Protein AF-0000000084537772 (afdb_homodimer)

Organism: NCBI:txid1434108

Structure (mmCIF, N/CA/C/O backbone):
data_AF-0000000084537772-model_v1
#
loop_
_entity.id
_entity.type
_entity.pdbx_description
1 polymer 'Transcriptional regulator, MarR family'
#
loop_
_atom_site.group_PDB
_atom_site.id
_atom_site.type_symbol
_atom_site.label_atom_id
_atom_site.label_alt_id
_atom_site.label_comp_id
_atom_site.label_asym_id
_atom_site.label_entity_id
_atom_site.label_seq_id
_atom_site.pdbx_PDB_ins_code
_atom_site.Cartn_x
_atom_site.Cartn_y
_atom_site.Cartn_z
_atom_site.occupancy
_atom_site.B_iso_or_equiv
_atom_site.auth_seq_id
_atom_site.auth_comp_id
_atom_site.auth_asym_id
_atom_site.auth_atom_id
_atom_site.pdbx_PDB_model_num
ATOM 1 N N . MET A 1 1 ? -15.141 -20.719 -14.344 1 66.44 1 MET A N 1
ATOM 2 C CA . MET A 1 1 ? -14.258 -19.562 -14.477 1 66.44 1 MET A CA 1
ATOM 3 C C . MET A 1 1 ? -14.469 -18.594 -13.328 1 66.44 1 MET A C 1
ATOM 5 O O . MET A 1 1 ? -13.5 -18.125 -12.719 1 66.44 1 MET A O 1
ATOM 9 N N . THR A 1 2 ? -15.719 -18.438 -12.938 1 74.75 2 THR A N 1
ATOM 10 C CA . THR A 1 2 ? -16.031 -17.516 -11.852 1 74.75 2 THR A CA 1
ATOM 11 C C . THR A 1 2 ? -15.531 -18.047 -10.516 1 74.75 2 THR A C 1
ATOM 13 O O . THR A 1 2 ? -14.891 -17.328 -9.75 1 74.75 2 THR A O 1
ATOM 16 N N . GLU A 1 3 ? -15.664 -19.312 -10.359 1 84.56 3 GLU A N 1
ATOM 17 C CA . GLU A 1 3 ? -15.234 -19.953 -9.109 1 84.56 3 GLU A CA 1
ATOM 18 C C . GLU A 1 3 ? -13.719 -19.922 -8.977 1 84.56 3 GLU A C 1
ATOM 20 O O . GLU A 1 3 ? -13.188 -19.641 -7.898 1 84.56 3 GLU A O 1
ATOM 25 N N . LYS A 1 4 ? -13.086 -20.188 -10.094 1 86.31 4 LYS A N 1
ATOM 26 C CA . LYS A 1 4 ? -11.625 -20.188 -10.07 1 86.31 4 LYS A CA 1
ATOM 27 C C . LYS A 1 4 ? -11.078 -18.797 -9.812 1 86.31 4 LYS A C 1
ATOM 29 O O . LYS A 1 4 ? -10.094 -18.625 -9.086 1 86.31 4 LYS A O 1
ATOM 34 N N . LYS A 1 5 ? -11.719 -17.828 -10.398 1 87.75 5 LYS A N 1
ATOM 35 C CA . LYS A 1 5 ? -11.312 -16.438 -10.164 1 87.75 5 LYS A CA 1
ATOM 36 C C . LYS A 1 5 ? -11.477 -16.062 -8.695 1 87.75 5 LYS A C 1
ATOM 38 O O . LYS A 1 5 ? -10.625 -15.375 -8.133 1 87.75 5 LYS A O 1
ATOM 43 N N . GLU A 1 6 ? -12.539 -16.547 -8.133 1 89.62 6 GLU A N 1
ATOM 44 C CA . GLU A 1 6 ? -12.781 -16.281 -6.723 1 89.62 6 GLU A CA 1
ATOM 45 C C . GLU A 1 6 ? -11.727 -16.938 -5.844 1 89.62 6 GLU A C 1
ATOM 47 O O . GLU A 1 6 ? -11.281 -16.359 -4.852 1 89.62 6 GLU A O 1
ATOM 52 N N . HIS A 1 7 ? -11.406 -18.109 -6.273 1 90.44 7 HIS A N 1
ATOM 53 C CA . HIS A 1 7 ? -10.367 -18.812 -5.523 1 90.44 7 HIS A CA 1
ATOM 54 C C . HIS A 1 7 ? -9.016 -18.125 -5.672 1 90.44 7 HIS A C 1
ATOM 56 O O . HIS A 1 7 ? -8.266 -18 -4.703 1 90.44 7 HIS A O 1
ATOM 62 N N . LEU A 1 8 ? -8.742 -17.719 -6.879 1 90.19 8 LEU A N 1
ATOM 63 C CA . LEU A 1 8 ? -7.516 -16.969 -7.137 1 90.19 8 LEU A CA 1
ATOM 64 C C . LEU A 1 8 ? -7.473 -15.695 -6.312 1 90.19 8 LEU A C 1
ATOM 66 O O . LEU A 1 8 ? -6.438 -15.359 -5.727 1 90.19 8 LEU A O 1
ATOM 70 N N . LEU A 1 9 ? -8.602 -15.047 -6.277 1 89.88 9 LEU A N 1
ATOM 71 C CA . LEU A 1 9 ? -8.711 -13.82 -5.492 1 89.88 9 LEU A CA 1
ATOM 72 C C . LEU A 1 9 ? -8.406 -14.086 -4.023 1 89.88 9 LEU A C 1
ATOM 74 O O . LEU A 1 9 ? -7.645 -13.344 -3.4 1 89.88 9 LEU A O 1
ATOM 78 N N . LEU A 1 10 ? -8.875 -15.141 -3.51 1 89 10 LEU A N 1
ATOM 79 C CA . LEU A 1 10 ? -8.688 -15.469 -2.102 1 89 10 LEU A CA 1
ATOM 80 C C . LEU A 1 10 ? -7.223 -15.75 -1.795 1 89 10 LEU A C 1
ATOM 82 O O . LEU A 1 10 ? -6.699 -15.289 -0.778 1 89 10 LEU A O 1
ATOM 86 N N . VAL A 1 11 ? -6.594 -16.453 -2.666 1 88.44 11 VAL A N 1
ATOM 87 C CA . VAL A 1 11 ? -5.207 -16.828 -2.426 1 88.44 11 VAL A CA 1
ATOM 88 C C . VAL A 1 11 ? -4.305 -15.602 -2.523 1 88.44 11 VAL A C 1
ATOM 90 O O . VAL A 1 11 ? -3.383 -15.438 -1.721 1 88.44 11 VAL A O 1
ATOM 93 N N . PHE A 1 12 ? -4.617 -14.742 -3.471 1 90.25 12 PHE A N 1
ATOM 94 C CA . PHE A 1 12 ? -3.797 -13.555 -3.635 1 90.25 12 PHE A CA 1
ATOM 95 C C . PHE A 1 12 ? -4.098 -12.531 -2.543 1 90.25 12 PHE A C 1
ATOM 97 O O . PHE A 1 12 ? -3.211 -11.789 -2.119 1 90.25 12 PHE A O 1
ATOM 104 N N . GLU A 1 13 ? -5.297 -12.5 -2.068 1 88.44 13 GLU A N 1
ATOM 105 C CA . GLU A 1 13 ? -5.621 -11.625 -0.947 1 88.44 13 GLU A CA 1
ATOM 106 C C . GLU A 1 13 ? -4.762 -11.945 0.272 1 88.44 13 GLU A C 1
ATOM 108 O O . GLU A 1 13 ? -4.309 -11.039 0.974 1 88.44 13 GLU A O 1
ATOM 113 N N . ASN A 1 14 ? -4.531 -13.164 0.481 1 85.31 14 ASN A N 1
ATOM 114 C CA . ASN A 1 14 ? -3.689 -13.57 1.601 1 85.31 14 ASN A CA 1
ATOM 115 C C . ASN A 1 14 ? -2.244 -13.125 1.405 1 85.31 14 ASN A C 1
ATOM 117 O O . ASN A 1 14 ? -1.589 -12.695 2.355 1 85.31 14 ASN A O 1
ATOM 121 N N . LEU A 1 15 ? -1.85 -13.234 0.203 1 85.19 15 LEU A N 1
ATOM 122 C CA . LEU A 1 15 ? -0.495 -12.812 -0.135 1 85.19 15 LEU A CA 1
ATOM 123 C C . LEU A 1 15 ? -0.323 -11.312 0.079 1 85.19 15 LEU A C 1
ATOM 125 O O . LEU A 1 15 ? 0.643 -10.875 0.709 1 85.19 15 LEU A O 1
ATOM 129 N N . PHE A 1 16 ? -1.283 -10.547 -0.332 1 86.44 16 PHE A N 1
ATOM 130 C CA . PHE A 1 16 ? -1.211 -9.094 -0.233 1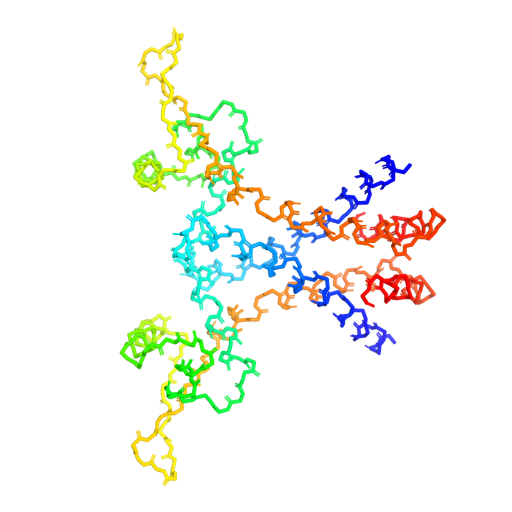 86.44 16 PHE A CA 1
ATOM 131 C C . PHE A 1 16 ? -1.391 -8.641 1.211 1 86.44 16 PHE A C 1
ATOM 133 O O . PHE A 1 16 ? -0.734 -7.695 1.657 1 86.44 16 PHE A O 1
ATOM 140 N N . LYS A 1 17 ? -2.236 -9.336 1.886 1 84.44 17 LYS A N 1
ATOM 141 C CA . LYS A 1 17 ? -2.441 -9.023 3.297 1 84.44 17 LYS A CA 1
ATOM 142 C C . LYS A 1 17 ? -1.16 -9.227 4.098 1 84.44 17 LYS A C 1
ATOM 144 O O . LYS A 1 17 ? -0.794 -8.383 4.922 1 84.44 17 LYS A O 1
ATOM 149 N N . THR A 1 18 ? -0.497 -10.305 3.865 1 82.81 18 THR A N 1
ATOM 150 C CA . THR A 1 18 ? 0.751 -10.609 4.559 1 82.81 18 THR A CA 1
ATOM 151 C C . THR A 1 18 ? 1.812 -9.555 4.238 1 82.81 18 THR A C 1
ATOM 153 O O . THR A 1 18 ? 2.494 -9.062 5.137 1 82.81 18 THR A O 1
ATOM 156 N N . GLN A 1 19 ? 1.898 -9.273 2.992 1 85.38 19 GLN A N 1
ATOM 157 C CA . GLN A 1 19 ? 2.865 -8.266 2.566 1 85.38 19 GLN A CA 1
ATOM 158 C C . GLN A 1 19 ? 2.555 -6.91 3.191 1 85.38 19 GLN A C 1
ATOM 160 O O . GLN A 1 19 ? 3.463 -6.203 3.641 1 85.38 19 GLN A O 1
ATOM 165 N N . ARG A 1 20 ? 1.314 -6.523 3.254 1 84.31 20 ARG A N 1
ATOM 166 C CA . ARG A 1 20 ? 0.885 -5.246 3.82 1 84.31 20 ARG A CA 1
ATOM 167 C C . ARG A 1 20 ? 1.178 -5.188 5.316 1 84.31 20 ARG A C 1
ATOM 169 O O . ARG A 1 20 ? 1.663 -4.172 5.816 1 84.31 20 ARG A O 1
ATOM 176 N N . GLU A 1 21 ? 0.869 -6.207 5.961 1 84.06 21 GLU A N 1
ATOM 177 C CA . GLU A 1 21 ? 1.135 -6.262 7.398 1 84.06 21 GLU A CA 1
ATOM 178 C C . GLU A 1 21 ? 2.623 -6.09 7.691 1 84.06 21 GLU A C 1
ATOM 180 O O . GLU A 1 21 ? 3 -5.375 8.617 1 84.06 21 GLU A O 1
ATOM 185 N N . CYS A 1 22 ? 3.416 -6.715 6.871 1 83.62 22 CYS A N 1
ATOM 186 C CA . CYS A 1 22 ? 4.859 -6.59 7.035 1 83.62 22 CYS A CA 1
ATOM 187 C C . CYS A 1 22 ? 5.32 -5.164 6.77 1 83.62 22 CYS A C 1
ATOM 189 O O . CYS A 1 22 ? 6.137 -4.617 7.516 1 83.62 22 CYS A O 1
ATOM 191 N N . SER A 1 23 ? 4.77 -4.566 5.766 1 86.06 23 SER A N 1
ATOM 192 C CA . SER A 1 23 ? 5.121 -3.191 5.426 1 86.06 23 SER A CA 1
ATOM 193 C C . SER A 1 23 ? 4.668 -2.223 6.516 1 86.06 23 SER A C 1
ATOM 195 O O . SER A 1 23 ? 5.41 -1.309 6.883 1 86.06 23 SER A O 1
ATOM 197 N N . CYS A 1 24 ? 3.5 -2.449 7.055 1 83.88 24 CYS A N 1
ATOM 198 C CA . CYS A 1 24 ? 2.969 -1.607 8.125 1 83.88 24 CYS A CA 1
ATOM 199 C C . CYS A 1 24 ? 3.828 -1.712 9.375 1 83.88 24 CYS A C 1
ATOM 201 O O . CYS A 1 24 ? 4.039 -0.718 10.07 1 83.88 24 CYS A O 1
ATOM 203 N N . ASP A 1 25 ? 4.258 -2.855 9.609 1 85.38 25 ASP A N 1
ATOM 204 C CA . ASP A 1 25 ? 5.125 -3.061 10.766 1 85.38 25 ASP A CA 1
ATOM 205 C C . ASP A 1 25 ? 6.402 -2.232 10.648 1 85.38 25 ASP A C 1
ATOM 207 O O . ASP A 1 25 ? 6.852 -1.632 11.625 1 85.38 25 ASP A O 1
ATOM 211 N N . ILE A 1 26 ? 6.891 -2.219 9.508 1 84.88 26 ILE A N 1
ATOM 212 C CA . ILE A 1 26 ? 8.117 -1.473 9.266 1 84.88 26 ILE A CA 1
ATOM 213 C C . ILE A 1 26 ? 7.871 0.02 9.469 1 84.88 26 ILE A C 1
ATOM 215 O O . ILE A 1 26 ? 8.664 0.706 10.125 1 84.88 26 ILE A O 1
ATOM 219 N N . LEU A 1 27 ? 6.781 0.524 8.977 1 86.94 27 LEU A N 1
ATOM 220 C CA . LEU A 1 27 ? 6.438 1.934 9.117 1 86.94 27 LEU A CA 1
ATOM 221 C C . LEU A 1 27 ? 6.211 2.291 10.586 1 86.94 27 LEU A C 1
ATOM 223 O O . LEU A 1 27 ? 6.648 3.348 11.039 1 86.94 27 LEU A O 1
ATOM 227 N N . SER A 1 28 ? 5.551 1.359 11.25 1 86.06 28 SER A N 1
ATOM 228 C CA . SER A 1 28 ? 5.281 1.576 12.672 1 86.06 28 SER A CA 1
ATOM 229 C C . SER A 1 28 ? 6.574 1.626 13.477 1 86.06 28 SER A C 1
ATOM 231 O O . SER A 1 28 ? 6.727 2.467 14.367 1 86.06 28 SER A O 1
ATOM 233 N N . GLU A 1 29 ? 7.414 0.789 13.148 1 87.12 29 GLU A N 1
ATOM 234 C CA . GLU A 1 29 ? 8.695 0.722 13.844 1 87.12 29 GLU A CA 1
ATOM 235 C C . GLU A 1 29 ? 9.5 2.002 13.641 1 87.12 29 GLU A C 1
ATOM 237 O O . GLU A 1 29 ? 10.297 2.387 14.5 1 87.12 29 GLU A O 1
ATOM 242 N N . CYS A 1 30 ? 9.273 2.584 12.523 1 88.06 30 CYS A N 1
ATOM 243 C CA . CYS A 1 30 ? 10.008 3.805 12.203 1 88.06 30 CYS A CA 1
ATOM 244 C C . CYS A 1 30 ? 9.312 5.027 12.781 1 88.06 30 CYS A C 1
ATOM 246 O O . CYS A 1 30 ? 9.797 6.152 12.633 1 88.06 30 CYS A O 1
ATOM 248 N N . GLY A 1 31 ? 8.219 4.812 13.422 1 83.25 31 GLY A N 1
ATOM 249 C CA . GLY A 1 31 ? 7.492 5.91 14.047 1 83.25 31 GLY A CA 1
ATOM 250 C C . GLY A 1 31 ? 6.773 6.797 13.047 1 83.25 31 GLY A C 1
ATOM 251 O O . GLY A 1 31 ? 6.578 7.988 13.289 1 83.25 31 GLY A O 1
ATOM 252 N N . LEU A 1 32 ? 6.488 6.324 11.875 1 79.75 32 LEU A N 1
ATOM 253 C CA . LEU A 1 32 ? 5.918 7.164 10.828 1 79.75 32 LEU A CA 1
ATOM 254 C C . LEU A 1 32 ? 4.562 6.625 10.375 1 79.75 32 LEU A C 1
ATOM 256 O O . LEU A 1 32 ? 4.305 6.5 9.18 1 79.75 32 LEU A O 1
ATOM 260 N N . SER A 1 33 ? 3.715 6.531 11.328 1 76.31 33 SER A N 1
ATOM 261 C CA . SER A 1 33 ? 2.377 6.035 11.016 1 76.31 33 SER A CA 1
ATOM 262 C C . SER A 1 33 ? 1.546 7.102 10.305 1 76.31 33 SER A C 1
ATOM 264 O O . SER A 1 33 ? 0.551 6.789 9.648 1 76.31 33 SER A O 1
ATOM 266 N N . ASP A 1 34 ? 2.051 8.352 10.406 1 84.44 34 ASP A N 1
ATOM 267 C CA . ASP A 1 34 ? 1.312 9.469 9.82 1 84.44 34 ASP A CA 1
ATOM 268 C C . ASP A 1 34 ? 1.9 9.859 8.461 1 84.44 34 ASP A C 1
ATOM 270 O O . ASP A 1 34 ? 1.539 10.891 7.898 1 84.44 34 ASP A O 1
ATOM 274 N N . ILE A 1 35 ? 2.742 9.023 7.949 1 90.44 35 ILE A N 1
ATOM 275 C CA . ILE A 1 35 ? 3.334 9.312 6.648 1 90.44 35 ILE A CA 1
ATOM 276 C C . ILE A 1 35 ? 2.289 9.125 5.551 1 90.44 35 ILE A C 1
ATOM 278 O O . ILE A 1 35 ? 1.453 8.219 5.629 1 90.44 35 ILE A O 1
ATOM 282 N N . THR A 1 36 ? 2.4 9.938 4.531 1 91.31 36 THR A N 1
ATOM 283 C CA . THR A 1 36 ? 1.434 9.859 3.443 1 91.31 36 THR A CA 1
ATOM 284 C C . THR A 1 36 ? 1.927 8.922 2.348 1 91.31 36 THR A C 1
ATOM 286 O O . THR A 1 36 ? 3.123 8.641 2.258 1 91.31 36 THR A O 1
ATOM 289 N N . VAL A 1 37 ? 0.99 8.492 1.539 1 89.31 37 VAL A N 1
ATOM 290 C CA . VAL A 1 37 ? 1.31 7.66 0.381 1 89.31 37 VAL A CA 1
ATOM 291 C C . VAL A 1 37 ? 2.248 8.422 -0.554 1 89.31 37 VAL A C 1
ATOM 293 O O . VAL A 1 37 ? 3.213 7.855 -1.072 1 89.31 37 VAL A O 1
ATOM 296 N N . LYS A 1 38 ? 2.039 9.688 -0.615 1 89.56 38 LYS A N 1
ATOM 297 C CA . LYS A 1 38 ? 2.867 10.531 -1.474 1 89.56 38 LYS A CA 1
ATOM 298 C C . LYS A 1 38 ? 4.297 10.617 -0.947 1 89.56 38 LYS A C 1
ATOM 300 O O . LYS A 1 38 ? 5.254 10.531 -1.718 1 89.56 38 LYS A O 1
ATOM 305 N N . GLN A 1 39 ? 4.379 10.758 0.291 1 92.44 39 GLN A N 1
ATOM 306 C CA . GLN A 1 39 ? 5.699 10.852 0.909 1 92.44 39 GLN A CA 1
ATOM 307 C C . GLN A 1 39 ? 6.477 9.547 0.736 1 92.44 39 GLN A C 1
ATOM 309 O O . GLN A 1 39 ? 7.672 9.57 0.432 1 92.44 39 GLN A O 1
ATOM 314 N N . ILE A 1 40 ? 5.793 8.508 0.907 1 91.75 40 ILE A N 1
ATOM 315 C CA . ILE A 1 40 ? 6.426 7.207 0.696 1 91.75 40 ILE A CA 1
ATOM 316 C C . ILE A 1 40 ? 6.914 7.102 -0.747 1 91.75 40 ILE A C 1
ATOM 318 O O . ILE A 1 40 ? 8.031 6.645 -0.999 1 91.75 40 ILE A O 1
ATOM 322 N N . GLY A 1 41 ? 6.129 7.512 -1.644 1 91.56 41 GLY A N 1
ATOM 323 C CA . GLY A 1 41 ? 6.504 7.508 -3.049 1 91.56 41 GLY A CA 1
ATOM 324 C C . GLY A 1 41 ? 7.773 8.289 -3.33 1 91.56 41 GLY A C 1
ATOM 325 O O . GLY A 1 41 ? 8.617 7.855 -4.121 1 91.56 41 GLY A O 1
ATOM 326 N N . TYR A 1 42 ? 7.895 9.367 -2.682 1 94.44 42 TYR A N 1
ATOM 327 C CA . TYR A 1 42 ? 9.078 10.195 -2.877 1 94.44 42 TYR A CA 1
ATOM 328 C C . TYR A 1 42 ? 10.328 9.5 -2.35 1 94.44 42 TYR A C 1
ATOM 330 O O . TYR A 1 42 ? 11.383 9.539 -2.984 1 94.44 42 TYR A O 1
ATOM 338 N N . LEU A 1 43 ? 10.195 8.93 -1.207 1 95.25 43 LEU A N 1
ATOM 339 C CA . LEU A 1 43 ? 11.344 8.227 -0.636 1 95.25 43 LEU A CA 1
ATOM 340 C C . LEU A 1 43 ? 11.766 7.066 -1.531 1 95.25 43 LEU A C 1
ATOM 342 O O . LEU A 1 43 ? 12.961 6.812 -1.699 1 95.25 43 LEU A O 1
ATOM 346 N N . LYS A 1 44 ? 10.836 6.434 -2.084 1 93.5 44 LYS A N 1
ATOM 347 C CA . LYS A 1 44 ? 11.133 5.352 -3.018 1 93.5 44 LYS A CA 1
ATOM 348 C C . LYS A 1 44 ? 11.859 5.875 -4.254 1 93.5 44 LYS A C 1
ATOM 350 O O . LYS A 1 44 ? 12.797 5.242 -4.746 1 93.5 44 LYS A O 1
ATOM 355 N N . LEU A 1 45 ? 11.375 6.953 -4.73 1 94.38 45 LEU A N 1
ATOM 356 C CA . LEU A 1 45 ? 11.984 7.559 -5.91 1 94.38 45 LEU A CA 1
ATOM 357 C C . LEU A 1 45 ? 13.438 7.922 -5.645 1 94.38 45 LEU A C 1
ATOM 359 O O . LEU A 1 45 ? 14.305 7.699 -6.496 1 94.38 45 LEU A O 1
ATOM 363 N N . ILE A 1 46 ? 13.633 8.438 -4.508 1 96.56 46 ILE A N 1
ATOM 364 C CA . ILE A 1 46 ? 15 8.797 -4.125 1 96.56 46 ILE A CA 1
ATOM 365 C C . ILE A 1 46 ? 15.852 7.539 -4.016 1 96.56 46 ILE A C 1
ATOM 367 O O . ILE A 1 46 ? 17 7.516 -4.48 1 96.56 46 ILE A O 1
ATOM 371 N N . ASP A 1 47 ? 15.289 6.539 -3.453 1 95.69 47 ASP A N 1
ATOM 372 C CA . ASP A 1 47 ? 15.992 5.27 -3.277 1 95.69 47 ASP A CA 1
ATOM 373 C C . ASP A 1 47 ? 16.344 4.645 -4.625 1 95.69 47 ASP A C 1
ATOM 375 O O . ASP A 1 47 ? 17.422 4.094 -4.801 1 95.69 47 ASP A O 1
ATOM 379 N N . ASP A 1 48 ? 15.422 4.73 -5.555 1 92.31 48 ASP A N 1
ATOM 380 C CA . ASP A 1 48 ? 15.523 4.059 -6.844 1 92.31 48 ASP A CA 1
ATOM 381 C C . ASP A 1 48 ? 16.484 4.797 -7.773 1 92.31 48 ASP A C 1
ATOM 383 O O . ASP A 1 48 ? 16.953 4.238 -8.766 1 92.31 48 ASP A O 1
ATOM 387 N N . ASN A 1 49 ? 16.625 5.996 -7.277 1 89.56 49 ASN A N 1
ATOM 388 C CA . ASN A 1 49 ? 17.438 6.82 -8.18 1 89.56 49 ASN A CA 1
ATOM 389 C C . ASN A 1 49 ? 18.781 7.168 -7.566 1 89.56 49 ASN A C 1
ATOM 391 O O . ASN A 1 49 ? 18.891 7.328 -6.348 1 89.56 49 ASN A O 1
ATOM 395 N N . GLY A 1 50 ? 19.844 6.98 -8.195 1 81.06 50 GLY A N 1
ATOM 396 C CA . GLY A 1 50 ? 21.203 7.332 -7.781 1 81.06 50 GLY A CA 1
ATOM 397 C C . GLY A 1 50 ? 21.312 8.758 -7.277 1 81.06 50 GLY A C 1
ATOM 398 O O . GLY A 1 50 ? 20.531 9.188 -6.426 1 81.06 50 GLY A O 1
ATOM 399 N N . ASP A 1 51 ? 22.078 9.594 -7.812 1 89.94 51 ASP A N 1
ATOM 400 C CA . ASP A 1 51 ? 22.328 10.984 -7.461 1 89.94 51 ASP A CA 1
ATOM 401 C C . ASP A 1 51 ? 21.094 11.844 -7.746 1 89.94 51 ASP A C 1
ATOM 403 O O . ASP A 1 51 ? 20.875 12.266 -8.883 1 89.94 51 ASP A O 1
ATOM 407 N N . VAL A 1 52 ? 20.375 12.062 -6.625 1 95.56 52 VAL A N 1
ATOM 408 C CA . VAL A 1 52 ? 19.156 12.852 -6.754 1 95.56 52 VAL A CA 1
ATOM 409 C C . VAL A 1 52 ? 19.391 14.258 -6.203 1 95.56 52 VAL A C 1
ATOM 411 O O . VAL A 1 52 ? 19.797 14.422 -5.051 1 95.56 52 VAL A O 1
ATOM 414 N N . THR A 1 53 ? 19.172 15.195 -7.113 1 96.44 53 THR A N 1
ATOM 415 C CA . THR A 1 53 ? 19.203 16.594 -6.699 1 96.44 53 THR A CA 1
ATOM 416 C C . THR A 1 53 ? 17.797 17.172 -6.598 1 96.44 53 THR A C 1
ATOM 418 O O . THR A 1 53 ? 16.828 16.516 -6.984 1 96.44 53 THR A O 1
ATOM 421 N N . PHE A 1 54 ? 17.734 18.375 -6.055 1 96.38 54 PHE A N 1
ATOM 422 C CA . PHE A 1 54 ? 16.453 19.047 -5.98 1 96.38 54 PHE A CA 1
ATOM 423 C C . PHE A 1 54 ? 15.859 19.234 -7.371 1 96.38 54 PHE A C 1
ATOM 425 O O . PHE A 1 54 ? 14.68 18.938 -7.594 1 96.38 54 PHE A O 1
ATOM 432 N N . SER A 1 55 ? 16.703 19.562 -8.273 1 95.25 55 SER A N 1
ATOM 433 C CA . SER A 1 55 ? 16.25 19.797 -9.641 1 95.25 55 SER A CA 1
ATOM 434 C C . SER A 1 55 ? 15.812 18.5 -10.32 1 95.25 55 SER A C 1
ATOM 436 O O . SER A 1 55 ? 14.797 18.484 -11.016 1 95.25 55 SER A O 1
ATOM 438 N N . ARG A 1 56 ? 16.562 17.531 -10.125 1 95.62 56 ARG A N 1
ATOM 439 C CA . ARG A 1 56 ? 16.219 16.25 -10.727 1 95.62 56 ARG A CA 1
ATOM 440 C C . ARG A 1 56 ? 14.906 15.703 -10.148 1 95.62 56 ARG A C 1
ATOM 442 O O . ARG A 1 56 ? 14.062 15.188 -10.891 1 95.62 56 ARG A O 1
ATOM 449 N N . LEU A 1 57 ? 14.742 15.781 -8.828 1 96.62 57 LEU A N 1
ATOM 450 C CA . LEU A 1 57 ? 13.523 15.312 -8.18 1 96.62 57 LEU A CA 1
ATOM 451 C C . LEU A 1 57 ? 12.312 16.094 -8.672 1 96.62 57 LEU A C 1
ATOM 453 O O . LEU A 1 57 ? 11.242 15.508 -8.891 1 96.62 57 LEU A O 1
ATOM 457 N N . ALA A 1 58 ? 12.5 17.375 -8.875 1 96.81 58 ALA A N 1
ATOM 458 C CA . ALA A 1 58 ? 11.422 18.203 -9.406 1 96.81 58 ALA A CA 1
ATOM 459 C C . ALA A 1 58 ? 11.016 17.75 -10.805 1 96.81 58 ALA A C 1
ATOM 461 O O . ALA A 1 58 ? 9.82 17.594 -11.086 1 96.81 58 ALA A O 1
ATOM 462 N N . ARG A 1 59 ? 11.969 17.406 -11.609 1 95.81 59 ARG A N 1
ATOM 463 C CA . ARG A 1 59 ? 11.727 16.969 -12.977 1 95.81 59 ARG A CA 1
ATOM 464 C C . ARG A 1 59 ? 11.023 15.617 -13.008 1 95.81 59 ARG A C 1
ATOM 466 O O . ARG A 1 59 ? 10.008 15.461 -13.688 1 95.81 59 ARG A O 1
ATOM 473 N N . ILE A 1 60 ? 11.477 14.734 -12.25 1 92.88 60 ILE A N 1
ATOM 474 C CA . ILE A 1 60 ? 10.961 13.367 -12.258 1 92.88 60 ILE A CA 1
ATOM 475 C C . ILE A 1 60 ? 9.531 13.352 -11.734 1 92.88 60 ILE A C 1
ATOM 477 O O . ILE A 1 60 ? 8.703 12.555 -12.188 1 92.88 60 ILE A O 1
ATOM 481 N N . THR A 1 61 ? 9.219 14.195 -10.727 1 92.12 61 THR A N 1
ATOM 482 C CA . THR A 1 61 ? 7.914 14.164 -10.086 1 92.12 61 THR A CA 1
ATOM 483 C C . THR A 1 61 ? 6.969 15.18 -10.734 1 92.12 61 THR A C 1
ATOM 485 O O . THR A 1 61 ? 5.793 15.258 -10.367 1 92.12 61 THR A O 1
ATOM 488 N N . ARG A 1 62 ? 7.504 15.992 -11.625 1 94.38 62 ARG A N 1
ATOM 489 C CA . ARG A 1 62 ? 6.73 17.031 -12.281 1 94.38 62 ARG A CA 1
ATOM 490 C C . ARG A 1 62 ? 6.133 18 -11.258 1 94.38 62 ARG A C 1
ATOM 492 O O . ARG A 1 62 ? 4.945 18.328 -11.328 1 94.38 62 ARG A O 1
ATOM 499 N N . ASN A 1 63 ? 6.941 18.391 -10.273 1 95.31 63 ASN A N 1
ATOM 500 C CA . ASN A 1 63 ? 6.586 19.359 -9.258 1 95.31 63 ASN A CA 1
ATOM 501 C C . ASN A 1 63 ? 7.504 20.578 -9.305 1 95.31 63 ASN A C 1
ATOM 503 O O . ASN A 1 63 ? 8.586 20.531 -9.898 1 95.31 63 ASN A O 1
ATOM 507 N N . SER A 1 64 ? 7.094 21.625 -8.727 1 96.44 64 SER A N 1
ATOM 508 C CA . SER A 1 64 ? 7.906 22.844 -8.672 1 96.44 64 SER A CA 1
ATOM 509 C C . SER A 1 64 ? 9.047 22.688 -7.672 1 96.44 64 SER A C 1
ATOM 511 O O . SER A 1 64 ? 8.969 21.891 -6.738 1 96.44 64 SER A O 1
ATOM 513 N N . LYS A 1 65 ? 10.094 23.422 -7.887 1 95.38 65 LYS A N 1
ATOM 514 C CA . LYS A 1 65 ? 11.25 23.391 -6.996 1 95.38 65 LYS A CA 1
ATOM 515 C C . LYS A 1 65 ? 10.852 23.781 -5.57 1 95.38 65 LYS A C 1
ATOM 517 O O . LYS A 1 65 ? 11.305 23.156 -4.609 1 95.38 65 LYS A O 1
ATOM 522 N N . PRO A 1 66 ? 10.016 24.75 -5.391 1 96.56 66 PRO A N 1
ATOM 523 C CA . PRO A 1 66 ? 9.594 25.062 -4.023 1 96.56 66 PRO A CA 1
ATOM 524 C C . PRO A 1 66 ? 8.875 23.891 -3.346 1 96.56 66 PRO A C 1
ATOM 526 O O . PRO A 1 66 ? 9.086 23.641 -2.156 1 96.56 66 PRO A O 1
ATOM 529 N N . THR A 1 67 ? 8.102 23.203 -4.07 1 95.31 67 THR A N 1
ATOM 530 C CA . THR A 1 67 ? 7.402 22.047 -3.541 1 95.31 67 THR A CA 1
ATOM 531 C C . THR A 1 67 ? 8.398 20.969 -3.096 1 95.31 67 THR A C 1
ATOM 533 O O . THR A 1 67 ? 8.258 20.406 -2.012 1 95.31 67 THR A O 1
ATOM 536 N N . ILE A 1 68 ? 9.32 20.766 -3.959 1 96.81 68 ILE A N 1
ATOM 537 C CA . ILE A 1 68 ? 10.344 19.781 -3.658 1 96.81 68 ILE A CA 1
ATOM 538 C C . ILE A 1 68 ? 11.148 20.219 -2.438 1 96.81 68 ILE A C 1
ATOM 540 O O . ILE A 1 68 ? 11.438 19.422 -1.549 1 96.81 68 ILE A O 1
ATOM 544 N N . THR A 1 69 ? 11.492 21.453 -2.391 1 97.19 69 THR A N 1
ATOM 545 C CA . THR A 1 69 ? 12.25 21.984 -1.261 1 97.19 69 THR A CA 1
ATOM 546 C C . THR A 1 69 ? 11.484 21.781 0.045 1 97.19 69 THR A C 1
ATOM 548 O O . THR A 1 69 ? 12.055 21.328 1.042 1 97.19 69 THR A O 1
ATOM 551 N N . GLU A 1 70 ? 10.266 22.078 0.005 1 97.19 70 GLU A N 1
ATOM 552 C CA . GLU A 1 70 ? 9.438 21.891 1.188 1 97.19 70 GLU A CA 1
ATOM 553 C C . GLU A 1 70 ? 9.367 20.422 1.592 1 97.19 70 GLU A C 1
ATOM 555 O O . GLU A 1 70 ? 9.461 20.094 2.775 1 97.19 70 GLU A O 1
ATOM 560 N N . MET A 1 71 ? 9.195 19.562 0.711 1 95.75 71 MET A N 1
ATOM 561 C CA . MET A 1 71 ? 9.102 18.141 0.968 1 95.75 71 MET A CA 1
ATOM 562 C C . MET A 1 71 ? 10.406 17.594 1.544 1 95.75 71 MET A C 1
ATOM 564 O O . MET A 1 71 ? 10.391 16.859 2.535 1 95.75 71 MET A O 1
ATOM 568 N N . VAL A 1 72 ? 11.469 18 0.91 1 97.12 72 VAL A N 1
ATOM 569 C CA . VAL A 1 72 ? 12.773 17.531 1.363 1 97.12 72 VAL A CA 1
ATOM 570 C C . VAL A 1 72 ? 13.047 18.047 2.775 1 97.12 72 VAL A C 1
ATOM 572 O O . VAL A 1 72 ? 13.547 17.297 3.627 1 97.12 72 VAL A O 1
ATOM 575 N N . ASN A 1 73 ? 12.727 19.297 3.02 1 97.5 73 ASN A N 1
ATOM 576 C CA . ASN A 1 73 ? 12.898 19.844 4.363 1 97.5 73 ASN A CA 1
ATOM 577 C C . ASN A 1 73 ? 12.062 19.078 5.383 1 97.5 73 ASN A C 1
ATOM 579 O O . ASN A 1 73 ? 12.516 18.828 6.504 1 97.5 73 ASN A O 1
ATOM 583 N N . LYS A 1 74 ? 10.922 18.719 5 1 95.69 74 LYS A N 1
ATOM 584 C CA . LYS A 1 74 ? 10.078 17.891 5.859 1 95.69 74 LYS A CA 1
ATOM 585 C C . LYS A 1 74 ? 10.734 16.547 6.133 1 95.69 74 LYS A C 1
ATOM 587 O O . LYS A 1 74 ? 10.719 16.062 7.266 1 95.69 74 LYS A O 1
ATOM 592 N N . PHE A 1 75 ? 11.312 15.945 5.129 1 97 75 PHE A N 1
ATOM 593 C CA . PHE A 1 75 ? 11.977 14.656 5.273 1 97 75 PHE A CA 1
ATOM 594 C C . PHE A 1 75 ? 13.195 14.766 6.176 1 97 75 PHE A C 1
ATOM 596 O O . PHE A 1 75 ? 13.516 13.828 6.914 1 97 75 PHE A O 1
ATOM 603 N N . VAL A 1 76 ? 13.906 15.859 6.09 1 97.56 76 VAL A N 1
ATOM 604 C CA . VAL A 1 76 ? 15.039 16.109 6.977 1 97.56 76 VAL A CA 1
ATOM 605 C C . VAL A 1 76 ? 14.555 16.156 8.422 1 97.56 76 VAL A C 1
ATOM 607 O O . VAL A 1 76 ? 15.141 15.531 9.305 1 97.56 76 VAL A O 1
ATOM 610 N N . LYS A 1 77 ? 13.5 16.891 8.625 1 95.75 77 LYS A N 1
ATOM 611 C CA . LYS A 1 77 ? 12.93 17 9.969 1 95.75 77 LYS A CA 1
ATOM 612 C C . LYS A 1 77 ? 12.469 15.648 10.492 1 95.75 77 LYS A C 1
ATOM 614 O O . LYS A 1 77 ? 12.57 15.375 11.688 1 95.75 77 LYS A O 1
ATOM 619 N N . MET A 1 78 ? 12.047 14.82 9.633 1 93.88 78 MET A N 1
ATOM 620 C CA . MET A 1 78 ? 11.57 13.484 9.984 1 93.88 78 MET A CA 1
ATOM 621 C C . MET A 1 78 ? 12.742 12.516 10.133 1 93.88 78 MET A C 1
ATOM 623 O O . MET A 1 78 ? 12.547 11.344 10.438 1 93.88 78 MET A O 1
ATOM 627 N N . ASP A 1 79 ? 13.898 12.93 9.766 1 96.06 79 ASP A N 1
ATOM 628 C CA . ASP A 1 79 ? 15.125 12.133 9.82 1 96.06 79 ASP A CA 1
ATOM 629 C C . ASP A 1 79 ? 15.086 11.008 8.789 1 96.06 79 ASP A C 1
ATOM 631 O O . ASP A 1 79 ? 15.5 9.883 9.078 1 96.06 79 ASP A O 1
ATOM 635 N N . CYS A 1 80 ? 14.562 11.281 7.645 1 96.44 80 CYS A N 1
ATOM 636 C CA . CYS A 1 80 ? 14.477 10.297 6.574 1 96.44 80 CYS A CA 1
ATOM 637 C C . CYS A 1 80 ? 15.516 10.578 5.492 1 96.44 80 CYS A C 1
ATOM 639 O O . CYS A 1 80 ? 15.875 9.68 4.73 1 96.44 80 CYS A O 1
ATOM 641 N N . VAL A 1 81 ? 15.891 11.852 5.391 1 97.5 81 VAL A N 1
ATOM 642 C CA . VAL A 1 81 ? 16.844 12.25 4.359 1 97.5 81 VAL A CA 1
ATOM 643 C C . VAL A 1 81 ? 17.844 13.234 4.941 1 97.5 81 VAL A C 1
ATOM 645 O O . VAL A 1 81 ? 17.609 13.844 5.984 1 97.5 81 VAL A O 1
ATOM 648 N N . TYR A 1 82 ? 19 13.367 4.293 1 97.88 82 TYR A N 1
ATOM 649 C CA . TYR A 1 82 ? 19.938 14.445 4.539 1 97.88 82 TYR A CA 1
ATOM 650 C C . TYR A 1 82 ? 20.484 15.008 3.229 1 97.88 82 TYR A C 1
ATOM 652 O O . TYR A 1 82 ? 20.359 14.375 2.176 1 97.88 82 TYR A O 1
ATOM 660 N N . LYS A 1 83 ? 20.984 16.203 3.34 1 96.88 83 LYS A N 1
ATOM 661 C CA . LYS A 1 83 ? 21.547 16.891 2.178 1 96.88 83 LYS A CA 1
ATOM 662 C C . LYS A 1 83 ? 23.062 16.734 2.143 1 96.88 83 LYS A C 1
ATOM 664 O O . LYS A 1 83 ? 23.734 16.938 3.158 1 96.88 83 LYS A O 1
ATOM 669 N N . GLU A 1 84 ? 23.469 16.297 0.997 1 96.25 84 GLU A N 1
ATOM 670 C CA . GLU A 1 84 ? 24.922 16.188 0.789 1 96.25 84 GLU A CA 1
ATOM 671 C C . GLU A 1 84 ? 25.406 17.203 -0.255 1 96.25 84 GLU A C 1
ATOM 673 O O . GLU A 1 84 ? 24.969 17.156 -1.409 1 96.25 84 GLU A O 1
ATOM 678 N N . LYS A 1 85 ? 26.344 17.984 0.11 1 94.81 85 LYS A N 1
ATOM 679 C CA . LYS A 1 85 ? 26.859 19 -0.808 1 94.81 85 LYS A CA 1
ATOM 680 C C . LYS A 1 85 ? 27.719 18.375 -1.896 1 94.81 85 LYS A C 1
ATOM 682 O O . LYS A 1 85 ? 28.547 17.484 -1.613 1 94.81 85 LYS A O 1
ATOM 687 N N . SER A 1 86 ? 27.453 18.766 -3.086 1 92.5 86 SER A N 1
ATOM 688 C CA . SER A 1 86 ? 28.297 18.281 -4.188 1 92.5 86 SER A CA 1
ATOM 689 C C . SER A 1 86 ? 29.719 18.828 -4.074 1 92.5 86 SER A C 1
ATOM 691 O O . SER A 1 86 ? 29.906 20.016 -3.791 1 92.5 86 SER A O 1
ATOM 693 N N . SER A 1 87 ? 30.609 18 -4.27 1 90.44 87 SER A N 1
ATOM 694 C CA . SER A 1 87 ? 32 18.438 -4.281 1 90.44 87 SER A CA 1
ATOM 695 C C . SER A 1 87 ? 32.344 19.156 -5.578 1 90.44 87 SER A C 1
ATOM 697 O O . SER A 1 87 ? 33.312 19.922 -5.629 1 90.44 87 SER A O 1
ATOM 699 N N . LYS A 1 88 ? 31.594 18.953 -6.52 1 89.62 88 LYS A N 1
ATOM 700 C CA . LYS A 1 88 ? 31.875 19.484 -7.848 1 89.62 88 LYS A CA 1
ATOM 701 C C . LYS A 1 88 ? 31.234 20.859 -8.039 1 89.62 88 LYS A C 1
ATOM 703 O O . LYS A 1 88 ? 31.75 21.688 -8.789 1 89.62 88 LYS A O 1
ATOM 708 N N . ASP A 1 89 ? 30.156 21.078 -7.531 1 87.75 89 ASP A N 1
ATOM 709 C CA . ASP A 1 89 ? 29.375 22.297 -7.645 1 87.75 89 ASP A CA 1
ATOM 710 C C . ASP A 1 89 ? 28.75 22.672 -6.305 1 87.75 89 ASP A C 1
ATOM 712 O O . ASP A 1 89 ? 27.812 22.016 -5.844 1 87.75 89 ASP A O 1
ATOM 716 N N . GLY A 1 90 ? 29.172 23.734 -5.676 1 85.56 90 GLY A N 1
ATOM 717 C CA . GLY A 1 90 ? 28.766 24.141 -4.34 1 85.56 90 GLY A CA 1
ATOM 718 C C . GLY A 1 90 ? 27.312 24.562 -4.262 1 85.56 90 GLY A C 1
ATOM 719 O O . GLY A 1 90 ? 26.75 24.672 -3.168 1 85.56 90 GLY A O 1
ATOM 720 N N . ARG A 1 91 ? 26.719 24.688 -5.332 1 88.31 91 ARG A N 1
ATOM 721 C CA . ARG A 1 91 ? 25.328 25.109 -5.344 1 88.31 91 ARG A CA 1
ATOM 722 C C . ARG A 1 91 ? 24.375 23.922 -5.41 1 88.31 91 ARG A C 1
ATOM 724 O O . ARG A 1 91 ? 23.172 24.062 -5.246 1 88.31 91 ARG A O 1
ATOM 731 N N . ILE A 1 92 ? 24.969 22.766 -5.609 1 92.44 92 ILE A N 1
ATOM 732 C CA . ILE A 1 92 ? 24.172 21.562 -5.785 1 92.44 92 ILE A CA 1
ATOM 733 C C . ILE A 1 92 ? 24.234 20.719 -4.52 1 92.44 92 ILE A C 1
ATOM 735 O O . ILE A 1 92 ? 25.312 20.547 -3.934 1 92.44 92 ILE A O 1
ATOM 739 N N . PHE A 1 93 ? 23.094 20.297 -4.086 1 95.44 93 PHE A N 1
ATOM 740 C CA . PHE A 1 93 ? 23 19.328 -2.998 1 95.44 93 PHE A CA 1
ATOM 741 C C . PHE A 1 93 ? 22.344 18.047 -3.479 1 95.44 93 PHE A C 1
ATOM 743 O O . PHE A 1 93 ? 21.359 18.078 -4.219 1 95.44 93 PHE A O 1
ATOM 750 N N . TYR A 1 94 ? 22.953 16.969 -3.049 1 96.75 94 TYR A N 1
ATOM 751 C CA . TYR A 1 94 ? 22.328 15.656 -3.27 1 96.75 94 TYR A CA 1
ATOM 752 C C . TYR A 1 94 ? 21.422 15.289 -2.107 1 96.75 94 TYR A C 1
ATOM 754 O O . TYR A 1 94 ? 21.734 15.562 -0.947 1 96.75 94 TYR A O 1
ATOM 762 N N . ILE A 1 95 ? 20.328 14.664 -2.445 1 97.75 95 ILE A N 1
ATOM 763 C CA . ILE A 1 95 ? 19.391 14.156 -1.448 1 97.75 95 ILE A CA 1
ATOM 764 C C . ILE A 1 95 ? 19.688 12.68 -1.169 1 97.75 95 ILE A C 1
ATOM 766 O O . ILE A 1 95 ? 19.656 11.859 -2.084 1 97.75 95 ILE A O 1
ATOM 770 N N . ARG A 1 96 ? 20.016 12.43 0.105 1 97.44 96 ARG A N 1
ATOM 771 C CA . ARG A 1 96 ? 20.359 11.07 0.501 1 97.44 96 ARG A CA 1
ATOM 772 C C . ARG A 1 96 ? 19.391 10.547 1.56 1 97.44 96 ARG A C 1
ATOM 774 O O . ARG A 1 96 ? 18.969 11.289 2.443 1 97.44 96 ARG A O 1
ATOM 781 N N . LEU A 1 97 ? 19.188 9.258 1.461 1 97.69 97 LEU A N 1
ATOM 782 C CA . LEU A 1 97 ? 18.359 8.633 2.484 1 97.69 97 LEU A CA 1
ATOM 783 C C . LEU A 1 97 ? 19.188 8.297 3.725 1 97.69 97 LEU A C 1
ATOM 785 O O . LEU A 1 97 ? 20.328 7.852 3.613 1 97.69 97 LEU A O 1
ATOM 789 N N . THR A 1 98 ? 18.609 8.539 4.863 1 96.94 98 THR A N 1
ATOM 790 C CA . THR A 1 98 ? 19.141 7.934 6.078 1 96.94 98 THR A CA 1
ATOM 791 C C . THR A 1 98 ? 18.781 6.453 6.148 1 96.94 98 THR A C 1
ATOM 793 O O . THR A 1 98 ? 18.109 5.93 5.254 1 96.94 98 THR A O 1
ATOM 796 N N . GLU A 1 99 ? 19.234 5.805 7.23 1 95.5 99 GLU A N 1
ATOM 797 C CA . GLU A 1 99 ? 18.812 4.422 7.441 1 95.5 99 GLU A CA 1
ATOM 798 C C . GLU A 1 99 ? 17.297 4.316 7.598 1 95.5 99 GLU A C 1
ATOM 800 O O . GLU A 1 99 ? 16.672 3.418 7.035 1 95.5 99 GLU A O 1
ATOM 805 N N . LYS A 1 100 ? 16.734 5.254 8.297 1 94.69 100 LYS A N 1
ATOM 806 C CA . LYS A 1 100 ? 15.297 5.312 8.492 1 94.69 100 LYS A CA 1
ATOM 807 C C . LYS A 1 100 ? 14.57 5.512 7.164 1 94.69 100 LYS A C 1
ATOM 809 O O . LYS A 1 100 ? 13.602 4.805 6.867 1 94.69 100 LYS A O 1
ATOM 814 N N . GLY A 1 101 ? 15.07 6.43 6.367 1 95.38 101 GLY A N 1
ATOM 815 C CA . GLY A 1 101 ? 14.492 6.676 5.059 1 95.38 101 GLY A CA 1
ATOM 816 C C . GLY A 1 101 ? 14.547 5.469 4.145 1 95.38 101 GLY A C 1
ATOM 817 O O . GLY A 1 101 ? 13.586 5.188 3.424 1 95.38 101 GLY A O 1
ATOM 818 N N . ARG A 1 102 ? 15.602 4.754 4.289 1 95.5 102 ARG A N 1
ATOM 819 C CA . ARG A 1 102 ? 15.773 3.57 3.457 1 95.5 102 ARG A CA 1
ATOM 820 C C . ARG A 1 102 ? 14.828 2.455 3.879 1 95.5 102 ARG A C 1
ATOM 822 O O . ARG A 1 102 ? 14.289 1.738 3.035 1 95.5 102 ARG A O 1
ATOM 829 N N . ARG A 1 103 ? 14.695 2.334 5.137 1 93.25 103 ARG A N 1
ATOM 830 C CA . ARG A 1 103 ? 13.781 1.321 5.656 1 93.25 103 ARG A CA 1
ATOM 831 C C . ARG A 1 103 ? 12.359 1.562 5.16 1 93.25 103 ARG A C 1
ATOM 833 O O . ARG A 1 103 ? 11.664 0.622 4.773 1 93.25 103 ARG A O 1
ATOM 840 N N . ILE A 1 104 ? 12.008 2.789 5.105 1 93.12 104 ILE A N 1
ATOM 841 C CA . ILE A 1 104 ? 10.664 3.141 4.66 1 93.12 104 ILE A CA 1
ATOM 842 C C . ILE A 1 104 ? 10.547 2.941 3.152 1 93.12 104 ILE A C 1
ATOM 844 O O . ILE A 1 104 ? 9.586 2.332 2.67 1 93.12 104 ILE A O 1
ATOM 848 N N . ALA A 1 105 ? 11.523 3.389 2.479 1 93.69 105 ALA A N 1
ATOM 849 C CA . ALA A 1 105 ? 11.508 3.312 1.02 1 93.69 105 ALA A CA 1
ATOM 850 C C . ALA A 1 105 ? 11.469 1.863 0.545 1 93.69 105 ALA A C 1
ATOM 852 O O . ALA A 1 105 ? 10.867 1.558 -0.485 1 93.69 105 ALA A O 1
ATOM 853 N N . ARG A 1 106 ? 12 0.995 1.364 1 93.12 106 ARG A N 1
ATOM 854 C CA . ARG A 1 106 ? 12.148 -0.391 0.929 1 93.12 106 ARG A CA 1
ATOM 855 C C . ARG A 1 106 ? 11.203 -1.308 1.7 1 93.12 106 ARG A C 1
ATOM 857 O O . ARG A 1 106 ? 11.32 -2.533 1.627 1 93.12 106 ARG A O 1
ATOM 864 N N . ALA A 1 107 ? 10.312 -0.698 2.393 1 90.81 107 ALA A N 1
ATOM 865 C CA . ALA A 1 107 ? 9.414 -1.479 3.242 1 90.81 107 ALA A CA 1
ATOM 866 C C . ALA A 1 107 ? 8.672 -2.539 2.43 1 90.81 107 ALA A C 1
ATOM 868 O O . ALA A 1 107 ? 8.609 -3.703 2.83 1 90.81 107 ALA A O 1
ATOM 869 N N . GLU A 1 108 ? 8.141 -2.17 1.292 1 87.94 108 GLU A N 1
ATOM 870 C CA . GLU A 1 108 ? 7.387 -3.098 0.453 1 87.94 108 GLU A CA 1
ATOM 871 C C . GLU A 1 108 ? 8.297 -4.188 -0.116 1 87.94 108 GLU A C 1
ATOM 873 O O . GLU A 1 108 ? 7.902 -5.352 -0.186 1 87.94 108 GLU A O 1
ATOM 878 N N . GLU A 1 109 ? 9.43 -3.771 -0.541 1 89.31 109 GLU A N 1
ATOM 879 C CA . GLU A 1 109 ? 10.391 -4.738 -1.069 1 89.31 109 GLU A CA 1
ATOM 880 C C . GLU A 1 109 ? 10.812 -5.738 0.001 1 89.31 109 GLU A C 1
ATOM 882 O O . GLU A 1 109 ? 10.906 -6.938 -0.266 1 89.31 109 GLU A O 1
ATOM 887 N N . ASN A 1 110 ? 11.094 -5.219 1.17 1 90.44 110 ASN A N 1
ATOM 888 C CA . ASN A 1 110 ? 11.484 -6.09 2.273 1 90.44 110 ASN A CA 1
ATOM 889 C C . ASN A 1 110 ? 10.359 -7.051 2.652 1 90.44 110 ASN A C 1
ATOM 891 O O . ASN A 1 110 ? 10.609 -8.211 2.975 1 90.44 110 ASN A O 1
ATOM 895 N N . ALA A 1 111 ? 9.18 -6.531 2.645 1 88.38 111 ALA A N 1
ATOM 896 C CA . ALA A 1 111 ? 8.023 -7.379 2.912 1 88.38 111 ALA A CA 1
ATOM 897 C C . ALA A 1 111 ? 7.895 -8.484 1.864 1 88.38 111 ALA A C 1
ATOM 899 O O . ALA A 1 111 ? 7.605 -9.633 2.199 1 88.38 111 ALA A O 1
ATOM 900 N N . LEU A 1 112 ? 8.117 -8.133 0.636 1 89.75 112 LEU A N 1
ATOM 901 C CA . LEU A 1 112 ? 8.039 -9.094 -0.454 1 89.75 112 LEU A CA 1
ATOM 902 C C . LEU A 1 112 ? 9.086 -10.195 -0.281 1 89.75 112 LEU A C 1
ATOM 904 O O . LEU A 1 112 ? 8.805 -11.367 -0.529 1 89.75 112 LEU A O 1
ATOM 908 N N . LEU A 1 113 ? 10.227 -9.805 0.14 1 90.69 113 LEU A N 1
ATOM 909 C CA . LEU A 1 113 ? 11.297 -10.773 0.361 1 90.69 113 LEU A CA 1
ATOM 910 C C . LEU A 1 113 ? 10.891 -11.805 1.402 1 90.69 113 LEU A C 1
ATOM 912 O O . LEU A 1 113 ? 11.219 -12.992 1.273 1 90.69 113 LEU A O 1
ATOM 916 N N . ARG A 1 114 ? 10.156 -11.383 2.361 1 87 114 ARG A N 1
ATOM 917 C CA . ARG A 1 114 ? 9.664 -12.305 3.375 1 87 114 ARG A CA 1
ATOM 918 C C . ARG A 1 114 ? 8.695 -13.312 2.768 1 87 114 ARG A C 1
ATOM 920 O O . ARG A 1 114 ? 8.719 -14.5 3.115 1 87 114 ARG A O 1
ATOM 927 N N . VAL A 1 115 ? 7.918 -12.82 1.925 1 86 115 VAL A N 1
ATOM 928 C CA . VAL A 1 115 ? 6.957 -13.68 1.244 1 86 115 VAL A CA 1
ATOM 929 C C . VAL A 1 115 ? 7.695 -14.688 0.365 1 86 115 VAL A C 1
ATOM 931 O O . VAL A 1 115 ? 7.34 -15.867 0.325 1 86 115 VAL A O 1
ATOM 934 N N . ILE A 1 116 ? 8.672 -14.203 -0.343 1 90.38 116 ILE A N 1
ATOM 935 C CA . ILE A 1 116 ? 9.461 -15.055 -1.23 1 90.38 116 ILE A CA 1
ATOM 936 C C . ILE A 1 116 ? 10.156 -16.141 -0.419 1 90.38 116 ILE A C 1
ATOM 938 O O . ILE A 1 116 ? 10.211 -17.297 -0.841 1 90.38 116 ILE A O 1
ATOM 942 N N . GLU A 1 117 ? 10.633 -15.781 0.739 1 90.5 117 GLU A N 1
ATOM 943 C CA . GLU A 1 117 ? 11.266 -16.766 1.612 1 90.5 117 GLU A CA 1
ATOM 944 C C . GLU A 1 117 ? 10.273 -17.828 2.057 1 90.5 117 GLU A C 1
ATOM 946 O O . GLU A 1 117 ? 10.609 -19.016 2.086 1 90.5 117 GLU A O 1
ATOM 951 N N . LYS A 1 118 ? 9.133 -17.375 2.367 1 87.88 118 LYS A N 1
ATOM 952 C CA . LYS A 1 118 ? 8.086 -18.312 2.742 1 87.88 118 LYS A CA 1
ATOM 953 C C . LYS A 1 118 ? 7.766 -19.266 1.592 1 87.88 118 LYS A C 1
ATOM 955 O O . LYS A 1 118 ? 7.559 -20.469 1.809 1 87.88 118 LYS A O 1
ATOM 960 N N . MET A 1 119 ? 7.73 -18.781 0.393 1 89.75 119 MET A N 1
ATOM 961 C CA . MET A 1 119 ? 7.461 -19.594 -0.789 1 89.75 119 MET A CA 1
ATOM 962 C C . MET A 1 119 ? 8.578 -20.594 -1.021 1 89.75 119 MET A C 1
ATOM 964 O O . MET A 1 119 ? 8.32 -21.766 -1.311 1 89.75 119 MET A O 1
ATOM 968 N N . ALA A 1 120 ? 9.766 -20.109 -0.898 1 90.25 120 ALA A N 1
ATOM 969 C CA . ALA A 1 120 ? 10.93 -20.969 -1.104 1 90.25 120 ALA A CA 1
ATOM 970 C C . ALA A 1 120 ? 10.945 -22.109 -0.095 1 90.25 120 ALA A C 1
ATOM 972 O O . ALA A 1 120 ? 11.43 -23.203 -0.396 1 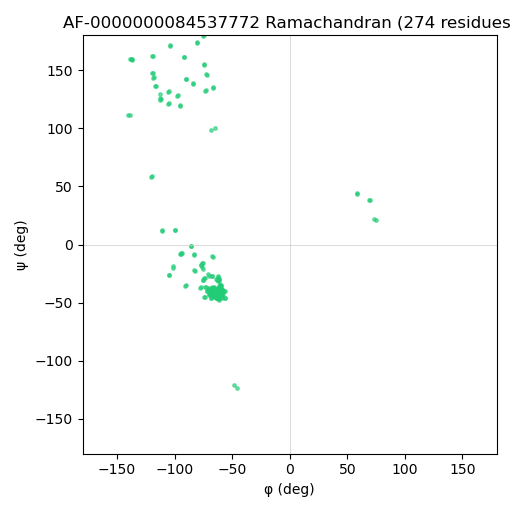90.25 120 ALA A O 1
ATOM 973 N N . ASP A 1 121 ? 10.383 -21.859 1.082 1 91.81 121 ASP A N 1
ATOM 974 C CA . ASP A 1 121 ? 10.359 -22.875 2.143 1 91.81 121 ASP A CA 1
ATOM 975 C C . ASP A 1 121 ? 9.203 -23.844 1.941 1 91.81 121 ASP A C 1
ATOM 977 O O . ASP A 1 121 ? 9.242 -24.969 2.441 1 91.81 121 ASP A O 1
ATOM 981 N N . SER A 1 122 ? 8.227 -23.422 1.23 1 94.12 122 SER A N 1
ATOM 982 C CA . SER A 1 122 ? 6.988 -24.188 1.153 1 94.12 122 SER A CA 1
ATOM 983 C C . SER A 1 122 ? 6.918 -24.984 -0.146 1 94.12 122 SER A C 1
ATOM 985 O O . SER A 1 122 ? 6.156 -25.953 -0.247 1 94.12 122 SER A O 1
ATOM 987 N N . LEU A 1 123 ? 7.707 -24.578 -1.169 1 94.94 123 LEU A N 1
ATOM 988 C CA . LEU A 1 123 ? 7.648 -25.188 -2.492 1 94.94 123 LEU A CA 1
ATOM 989 C C . LEU A 1 123 ? 8.984 -25.828 -2.854 1 94.94 123 LEU A C 1
ATOM 991 O O . LEU A 1 123 ? 10.047 -25.312 -2.49 1 94.94 123 LEU A O 1
ATOM 995 N N . ASP A 1 124 ? 8.93 -26.938 -3.545 1 94.38 124 ASP A N 1
ATOM 996 C CA . ASP A 1 124 ? 10.172 -27.516 -4.047 1 94.38 124 ASP A CA 1
ATOM 997 C C . ASP A 1 124 ? 10.625 -26.812 -5.324 1 94.38 124 ASP A C 1
ATOM 999 O O . ASP A 1 124 ? 9.922 -25.922 -5.836 1 94.38 124 ASP A O 1
ATOM 1003 N N . GLU A 1 125 ? 11.742 -27.125 -5.797 1 92.94 125 GLU A N 1
ATOM 1004 C CA . GLU A 1 125 ? 12.367 -26.422 -6.914 1 92.94 125 GLU A CA 1
ATOM 1005 C C . GLU A 1 125 ? 11.5 -26.5 -8.164 1 92.94 125 GLU A C 1
ATOM 1007 O O . GLU A 1 125 ? 11.367 -25.516 -8.891 1 92.94 125 GLU A O 1
ATOM 1012 N N . LYS A 1 126 ? 10.945 -27.641 -8.359 1 95.38 126 LYS A N 1
ATOM 1013 C CA . LYS A 1 126 ? 10.102 -27.812 -9.539 1 95.38 126 LYS A CA 1
ATOM 1014 C C . LYS A 1 126 ? 8.828 -26.969 -9.438 1 95.38 126 LYS A C 1
ATOM 1016 O O . LYS A 1 126 ? 8.383 -26.391 -10.43 1 95.38 126 LYS A O 1
ATOM 1021 N N . GLU A 1 127 ? 8.289 -26.922 -8.258 1 95.62 127 GLU A N 1
ATOM 1022 C CA . GLU A 1 127 ? 7.09 -26.125 -8.016 1 95.62 127 GLU A CA 1
ATOM 1023 C C . GLU A 1 127 ? 7.379 -24.625 -8.195 1 95.62 127 GLU A C 1
ATOM 1025 O O . GLU A 1 127 ? 6.559 -23.891 -8.742 1 95.62 127 GLU A O 1
ATOM 1030 N N . ILE A 1 128 ? 8.523 -24.234 -7.766 1 94.56 128 ILE A N 1
ATOM 1031 C CA . ILE A 1 128 ? 8.93 -22.828 -7.91 1 94.56 128 ILE A CA 1
ATOM 1032 C C . ILE A 1 128 ? 9.07 -22.484 -9.391 1 94.56 128 ILE A C 1
ATOM 1034 O O . ILE A 1 128 ? 8.594 -21.438 -9.836 1 94.56 128 ILE A O 1
ATOM 1038 N N . ASP A 1 129 ? 9.641 -23.422 -10.125 1 94.94 129 ASP A N 1
ATOM 1039 C CA . ASP A 1 129 ? 9.789 -23.203 -11.555 1 94.94 129 ASP A CA 1
ATOM 1040 C C . ASP A 1 129 ? 8.43 -23.062 -12.242 1 94.94 129 ASP A C 1
ATOM 1042 O O . ASP A 1 129 ? 8.242 -22.203 -13.102 1 94.94 129 ASP A O 1
ATOM 1046 N N . THR A 1 130 ? 7.59 -23.906 -11.805 1 95.69 130 THR A N 1
ATOM 1047 C CA . THR A 1 130 ? 6.242 -23.875 -12.367 1 95.69 130 THR A CA 1
ATOM 1048 C C . THR A 1 130 ? 5.555 -22.547 -12.039 1 95.69 130 THR A C 1
ATOM 1050 O O . THR A 1 130 ? 4.91 -21.953 -12.898 1 95.69 130 THR A O 1
ATOM 1053 N N . LEU A 1 131 ? 5.73 -22.125 -10.828 1 94.19 131 LEU A N 1
ATOM 1054 C CA . LEU A 1 131 ? 5.145 -20.875 -10.383 1 94.19 131 LEU A CA 1
ATOM 1055 C C . LEU A 1 131 ? 5.691 -19.703 -11.203 1 94.19 131 LEU A C 1
ATOM 1057 O O . LEU A 1 131 ? 4.922 -18.859 -11.68 1 94.19 131 LEU A O 1
ATOM 1061 N N . ILE A 1 132 ? 6.977 -19.688 -11.375 1 94 132 ILE A N 1
ATOM 1062 C CA . ILE A 1 132 ? 7.633 -18.641 -12.141 1 94 132 ILE A CA 1
ATOM 1063 C C . ILE A 1 132 ? 7.117 -18.656 -13.578 1 94 132 ILE A C 1
ATOM 1065 O O . ILE A 1 132 ? 6.746 -17.609 -14.125 1 94 132 ILE A O 1
ATOM 1069 N N . ASP A 1 133 ? 6.988 -19.844 -14.117 1 94.44 133 ASP A N 1
ATOM 1070 C CA . ASP A 1 133 ? 6.539 -19.984 -15.5 1 94.44 133 ASP A CA 1
ATOM 1071 C C . ASP A 1 133 ? 5.113 -19.453 -15.672 1 94.44 133 ASP A C 1
ATOM 1073 O O . ASP A 1 133 ? 4.816 -18.766 -16.641 1 94.44 133 ASP A O 1
ATOM 1077 N N . LEU A 1 134 ? 4.312 -19.812 -14.75 1 94 134 LEU A N 1
ATOM 1078 C CA . LEU A 1 134 ? 2.916 -19.391 -14.812 1 94 134 LEU A CA 1
ATOM 1079 C C . LEU A 1 134 ? 2.803 -17.875 -14.703 1 94 134 LEU A C 1
ATOM 1081 O O . LEU A 1 134 ? 2.072 -17.25 -15.469 1 94 134 LEU A O 1
ATOM 1085 N N . LEU A 1 135 ? 3.572 -17.266 -13.789 1 91.62 135 LEU A N 1
ATOM 1086 C CA . LEU A 1 135 ? 3.469 -15.836 -13.539 1 91.62 135 LEU A CA 1
ATOM 1087 C C . LEU A 1 135 ? 4.094 -15.039 -14.68 1 91.62 135 LEU A C 1
ATOM 1089 O O . LEU A 1 135 ? 3.654 -13.922 -14.977 1 91.62 135 LEU A O 1
ATOM 1093 N N . GLU A 1 136 ? 5.051 -15.57 -15.344 1 92.44 136 GLU A N 1
ATOM 1094 C CA . GLU A 1 136 ? 5.68 -14.906 -16.484 1 92.44 136 GLU A CA 1
ATOM 1095 C C . GLU A 1 136 ? 4.711 -14.805 -17.656 1 92.44 136 GLU A C 1
ATOM 1097 O O . GLU A 1 136 ? 4.852 -13.914 -18.516 1 92.44 136 GLU A O 1
ATOM 1102 N N . LYS A 1 137 ? 3.771 -15.727 -17.703 1 92.44 137 LYS A N 1
ATOM 1103 C CA . LYS A 1 137 ? 2.766 -15.672 -18.766 1 92.44 137 LYS A CA 1
ATOM 1104 C C . LYS A 1 137 ? 1.805 -14.508 -18.547 1 92.44 137 LYS A C 1
ATOM 1106 O O . LYS A 1 137 ? 1.107 -14.094 -19.484 1 92.44 137 LYS A O 1
ATOM 1111 N N . VAL A 1 138 ? 1.649 -14.102 -17.359 1 87.75 138 VAL A N 1
ATOM 1112 C CA . VAL A 1 138 ? 0.687 -13.062 -17.016 1 87.75 138 VAL A CA 1
ATOM 1113 C C . VAL A 1 138 ? 1.247 -11.688 -17.391 1 87.75 138 VAL A C 1
ATOM 1115 O O . VAL A 1 138 ? 0.499 -10.789 -17.766 1 87.75 138 VAL A O 1
ATOM 1118 N N . TRP A 1 139 ? 2.594 -11.43 -17.219 1 76.19 139 TRP A N 1
ATOM 1119 C CA . TRP A 1 139 ? 3.229 -10.148 -17.5 1 76.19 139 TRP A CA 1
ATOM 1120 C C . TRP A 1 139 ? 3.832 -10.141 -18.906 1 76.19 139 TRP A C 1
ATOM 1122 O O . TRP A 1 139 ? 4.414 -11.141 -19.344 1 76.19 139 TRP A O 1
ATOM 1132 N N . MET B 1 1 ? 19.047 -22.234 -5.902 1 67.12 1 MET B N 1
ATOM 1133 C CA . MET B 1 1 ? 18.047 -21.719 -4.977 1 67.12 1 MET B CA 1
ATOM 1134 C C . MET B 1 1 ? 18.062 -20.188 -4.945 1 67.12 1 MET B C 1
ATOM 1136 O O . MET B 1 1 ? 17.016 -19.547 -5.039 1 67.12 1 MET B O 1
ATOM 1140 N N . THR B 1 2 ? 19.266 -19.641 -4.996 1 75.31 2 THR B N 1
ATOM 1141 C CA . THR B 1 2 ? 19.391 -18.188 -4.961 1 75.31 2 THR B CA 1
ATOM 1142 C C . THR B 1 2 ? 18.891 -17.562 -6.258 1 75.31 2 THR B C 1
ATOM 1144 O O . THR B 1 2 ? 18.125 -16.609 -6.234 1 75.31 2 THR B O 1
ATOM 1147 N N . GLU B 1 3 ? 19.156 -18.219 -7.336 1 84.88 3 GLU B N 1
ATOM 1148 C CA . GLU B 1 3 ? 18.734 -17.703 -8.641 1 84.88 3 GLU B CA 1
ATOM 1149 C C . GLU B 1 3 ? 17.219 -17.766 -8.789 1 84.88 3 GLU B C 1
ATOM 1151 O O . GLU B 1 3 ? 16.609 -16.828 -9.289 1 84.88 3 GLU B O 1
ATOM 1156 N N . LYS B 1 4 ? 16.703 -18.875 -8.32 1 86.31 4 LYS B N 1
ATOM 1157 C CA . LYS B 1 4 ? 15.25 -19.031 -8.422 1 86.31 4 LYS B CA 1
ATOM 1158 C C . LYS B 1 4 ? 14.523 -18.016 -7.543 1 86.31 4 LYS B C 1
ATOM 1160 O O . LYS B 1 4 ? 13.484 -17.469 -7.938 1 86.31 4 LYS B O 1
ATOM 1165 N N . LYS B 1 5 ? 15.07 -17.781 -6.387 1 87.88 5 LYS B N 1
ATOM 1166 C CA . LYS B 1 5 ? 14.492 -16.781 -5.496 1 87.88 5 LYS B CA 1
ATOM 1167 C C . LYS B 1 5 ? 14.523 -15.391 -6.125 1 87.88 5 LYS B C 1
ATOM 1169 O O . LYS B 1 5 ? 13.57 -14.625 -6.004 1 87.88 5 LYS B O 1
ATOM 1174 N N . GLU B 1 6 ? 15.617 -15.148 -6.801 1 89.81 6 GLU B N 1
ATOM 1175 C CA . GLU B 1 6 ? 15.742 -13.859 -7.477 1 89.81 6 GLU B CA 1
ATOM 1176 C C . GLU B 1 6 ? 14.727 -13.727 -8.609 1 89.81 6 GLU B C 1
ATOM 1178 O O . GLU B 1 6 ? 14.164 -12.648 -8.82 1 89.81 6 GLU B O 1
ATOM 1183 N N . HIS B 1 7 ? 14.57 -14.836 -9.25 1 90.5 7 HIS B N 1
ATOM 1184 C CA . HIS B 1 7 ? 13.586 -14.82 -10.328 1 90.5 7 HIS B CA 1
ATOM 1185 C C . HIS B 1 7 ? 12.172 -14.664 -9.781 1 90.5 7 HIS B C 1
ATOM 1187 O O . HIS B 1 7 ? 11.359 -13.93 -10.344 1 90.5 7 HIS B O 1
ATOM 1193 N N . LEU B 1 8 ? 11.93 -15.367 -8.719 1 90.25 8 LEU B N 1
ATOM 1194 C CA . LEU B 1 8 ? 10.633 -15.242 -8.055 1 90.25 8 LEU B CA 1
ATOM 1195 C C . LEU B 1 8 ? 10.391 -13.812 -7.594 1 90.25 8 LEU B C 1
ATOM 1197 O O . LEU B 1 8 ? 9.289 -13.273 -7.777 1 90.25 8 LEU B O 1
ATOM 1201 N N . LEU B 1 9 ? 11.414 -13.25 -7.047 1 90 9 LEU B N 1
ATOM 1202 C CA . LEU B 1 9 ? 11.336 -11.859 -6.602 1 90 9 LEU B CA 1
ATOM 1203 C C . LEU B 1 9 ? 10.977 -10.938 -7.762 1 90 9 LEU B C 1
ATOM 1205 O O . LEU B 1 9 ? 10.094 -10.078 -7.629 1 90 9 LEU B O 1
ATOM 1209 N N . LEU B 1 10 ? 11.555 -11.141 -8.883 1 89.19 10 LEU B N 1
ATOM 1210 C CA . LEU B 1 10 ? 11.328 -10.289 -10.047 1 89.19 10 LEU B CA 1
ATOM 1211 C C . LEU B 1 10 ? 9.891 -10.406 -10.539 1 89.19 10 LEU B C 1
ATOM 1213 O O . LEU B 1 10 ? 9.25 -9.406 -10.859 1 89.19 10 LEU B O 1
ATOM 1217 N N . VAL B 1 11 ? 9.391 -11.594 -10.539 1 88.44 11 VAL B N 1
ATOM 1218 C CA . VAL B 1 11 ? 8.047 -11.82 -11.07 1 88.44 11 VAL B CA 1
ATOM 1219 C C . VAL B 1 11 ? 7.012 -11.227 -10.117 1 88.44 11 VAL B C 1
ATOM 1221 O O . VAL B 1 11 ? 6.031 -10.625 -10.555 1 88.44 11 VAL B O 1
ATOM 1224 N N . PHE B 1 12 ? 7.281 -11.383 -8.836 1 90.19 12 PHE B N 1
ATOM 1225 C CA . PHE B 1 12 ? 6.332 -10.852 -7.863 1 90.19 12 PHE B CA 1
ATOM 1226 C C . PHE B 1 12 ? 6.449 -9.336 -7.762 1 90.19 12 PHE B C 1
ATOM 1228 O O . PHE B 1 12 ? 5.457 -8.648 -7.512 1 90.19 12 PHE B O 1
ATOM 1235 N N . GLU B 1 13 ? 7.605 -8.812 -7.977 1 88.62 13 GLU B N 1
ATOM 1236 C CA . GLU B 1 13 ? 7.762 -7.359 -8.008 1 88.62 13 GLU B CA 1
ATOM 1237 C C . GLU B 1 13 ? 6.875 -6.73 -9.078 1 88.62 13 GLU B C 1
ATOM 1239 O O . GLU B 1 13 ? 6.281 -5.672 -8.852 1 88.62 13 GLU B O 1
ATOM 1244 N N . ASN B 1 14 ? 6.777 -7.363 -10.148 1 85.69 14 ASN B N 1
ATOM 1245 C CA . ASN B 1 14 ? 5.926 -6.859 -11.227 1 85.69 14 ASN B CA 1
ATOM 1246 C C . ASN B 1 14 ? 4.449 -6.902 -10.836 1 85.69 14 ASN B C 1
ATOM 1248 O O . ASN B 1 14 ? 3.695 -5.977 -11.148 1 85.69 14 ASN B O 1
ATOM 1252 N N . LEU B 1 15 ? 4.145 -7.938 -10.172 1 85.5 15 LEU B N 1
ATOM 1253 C CA . LEU B 1 15 ? 2.771 -8.094 -9.711 1 85.5 15 LEU B CA 1
ATOM 1254 C C . LEU B 1 15 ? 2.414 -7 -8.703 1 85.5 15 LEU B C 1
ATOM 1256 O O . LEU B 1 15 ? 1.369 -6.355 -8.828 1 85.5 15 LEU B O 1
ATOM 1260 N N . PHE B 1 16 ? 3.287 -6.719 -7.801 1 86.69 16 PHE B N 1
ATOM 1261 C CA . PHE B 1 16 ? 3.041 -5.734 -6.758 1 86.69 16 PHE B CA 1
ATOM 1262 C C . PHE B 1 16 ? 3.082 -4.32 -7.324 1 86.69 16 PHE B C 1
ATOM 1264 O O . PHE B 1 16 ? 2.297 -3.459 -6.922 1 86.69 16 PHE B O 1
ATOM 1271 N N . LYS B 1 17 ? 3.975 -4.145 -8.25 1 84.75 17 LYS B N 1
ATOM 1272 C CA . LYS B 1 17 ? 4.062 -2.838 -8.898 1 84.75 17 LYS B CA 1
ATOM 1273 C C . LYS B 1 17 ? 2.77 -2.508 -9.648 1 84.75 17 LYS B C 1
ATOM 1275 O O . LYS B 1 17 ? 2.262 -1.389 -9.547 1 84.75 17 LYS B O 1
ATOM 1280 N N . THR B 1 18 ? 2.25 -3.441 -10.359 1 83.31 18 THR B N 1
ATOM 1281 C CA . THR B 1 18 ? 1.01 -3.25 -11.102 1 83.31 18 THR B CA 1
ATOM 1282 C C . THR B 1 18 ? -0.151 -2.961 -10.156 1 83.31 18 THR B C 1
ATOM 1284 O O . THR B 1 18 ? -0.935 -2.039 -10.391 1 83.31 18 THR B O 1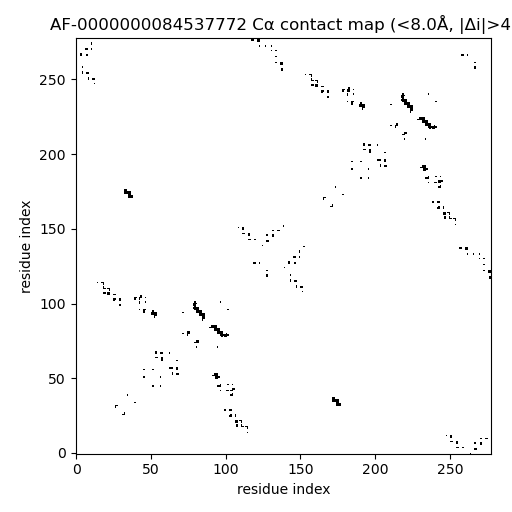
ATOM 1287 N N . GLN B 1 19 ? -0.2 -3.746 -9.148 1 85.88 19 GLN B N 1
ATOM 1288 C CA . GLN B 1 19 ? -1.254 -3.553 -8.164 1 85.88 19 GLN B CA 1
ATOM 1289 C C . GLN B 1 19 ? -1.146 -2.182 -7.504 1 85.88 19 GLN B C 1
ATOM 1291 O O . GLN B 1 19 ? -2.156 -1.499 -7.309 1 85.88 19 GLN B O 1
ATOM 1296 N N . ARG B 1 20 ? 0.028 -1.738 -7.172 1 84.88 20 ARG B N 1
ATOM 1297 C CA . ARG B 1 20 ? 0.267 -0.448 -6.531 1 84.88 20 ARG B CA 1
ATOM 1298 C C . ARG B 1 20 ? -0.116 0.701 -7.457 1 84.88 20 ARG B C 1
ATOM 1300 O O . ARG B 1 20 ? -0.751 1.666 -7.027 1 84.88 20 ARG B O 1
ATOM 1307 N N . GLU B 1 21 ? 0.288 0.589 -8.641 1 84.31 21 GLU B N 1
ATOM 1308 C CA . GLU B 1 21 ? -0.05 1.622 -9.617 1 84.31 21 GLU B CA 1
ATOM 1309 C C . GLU B 1 21 ? -1.562 1.773 -9.758 1 84.31 21 GLU B C 1
ATOM 1311 O O . GLU B 1 21 ? -2.074 2.893 -9.828 1 84.31 21 GLU B O 1
ATOM 1316 N N . CYS B 1 22 ? -2.232 0.654 -9.758 1 84 22 CYS B N 1
ATOM 1317 C CA . CYS B 1 22 ? -3.688 0.684 -9.852 1 84 22 CYS B CA 1
ATOM 1318 C C . CYS B 1 22 ? -4.305 1.32 -8.609 1 84 22 CYS B C 1
ATOM 1320 O O . CYS B 1 22 ? -5.223 2.133 -8.719 1 84 22 CYS B O 1
ATOM 1322 N N . SER B 1 23 ? -3.771 0.99 -7.484 1 86.5 23 SER B N 1
ATOM 1323 C CA . SER B 1 23 ? -4.262 1.557 -6.234 1 86.5 23 SER B CA 1
ATOM 1324 C C . SER B 1 23 ? -4 3.057 -6.168 1 86.5 23 SER B C 1
ATOM 1326 O O . SER B 1 23 ? -4.867 3.826 -5.75 1 86.5 23 SER B O 1
ATOM 1328 N N . CYS B 1 24 ? -2.844 3.467 -6.613 1 84.12 24 CYS B N 1
ATOM 1329 C CA . CYS B 1 24 ? -2.484 4.879 -6.625 1 84.12 24 CYS B CA 1
ATOM 1330 C C . CYS B 1 24 ? -3.395 5.668 -7.559 1 84.12 24 CYS B C 1
ATOM 1332 O O . CYS B 1 24 ? -3.764 6.805 -7.258 1 84.12 24 CYS B O 1
ATOM 1334 N N . ASP B 1 25 ? -3.697 5.07 -8.617 1 85.69 25 ASP B N 1
ATOM 1335 C CA . ASP B 1 25 ? -4.602 5.719 -9.562 1 85.69 25 ASP B CA 1
ATOM 1336 C C . ASP B 1 25 ? -5.957 5.992 -8.922 1 85.69 25 ASP B C 1
ATOM 1338 O O . ASP B 1 25 ? -6.535 7.066 -9.109 1 85.69 25 ASP B O 1
ATOM 1342 N N . ILE B 1 26 ? -6.375 5.078 -8.203 1 85.31 26 ILE B N 1
ATOM 1343 C CA . ILE B 1 26 ? -7.668 5.211 -7.547 1 85.31 26 ILE B CA 1
ATOM 1344 C C . ILE B 1 26 ? -7.609 6.344 -6.523 1 85.31 26 ILE B C 1
ATOM 1346 O O . ILE B 1 26 ? -8.516 7.18 -6.457 1 85.31 26 ILE B O 1
ATOM 1350 N N . LEU B 1 27 ? -6.57 6.414 -5.758 1 87.12 27 LEU B N 1
ATOM 1351 C CA . LEU B 1 27 ? -6.406 7.457 -4.754 1 87.12 27 LEU B CA 1
ATOM 1352 C C . LEU B 1 27 ? -6.309 8.828 -5.406 1 87.12 27 LEU B C 1
ATOM 1354 O O . LEU B 1 27 ? -6.898 9.797 -4.914 1 87.12 27 LEU B O 1
ATOM 1358 N N . SER B 1 28 ? -5.574 8.844 -6.504 1 86.25 28 SER B N 1
ATOM 1359 C CA . SER B 1 28 ? -5.414 10.094 -7.23 1 86.25 28 SER B CA 1
ATOM 1360 C C . SER B 1 28 ? -6.75 10.586 -7.785 1 86.25 28 SER B C 1
ATOM 1362 O O . SER B 1 28 ? -7.055 11.781 -7.719 1 86.25 28 SER B O 1
ATOM 1364 N N . GLU B 1 29 ? -7.461 9.703 -8.273 1 87.25 29 GLU B N 1
ATOM 1365 C CA . GLU B 1 29 ? -8.766 10.039 -8.836 1 87.25 29 GLU B CA 1
ATOM 1366 C C . GLU B 1 29 ? -9.703 10.594 -7.773 1 87.25 29 GLU B C 1
ATOM 1368 O O . GLU B 1 29 ? -10.586 11.398 -8.07 1 87.25 29 GLU B O 1
ATOM 1373 N N . CYS B 1 30 ? -9.484 10.125 -6.602 1 88.12 30 CYS B N 1
ATOM 1374 C CA . CYS B 1 30 ? -10.344 10.562 -5.504 1 88.12 30 CYS B CA 1
ATOM 1375 C C . CYS B 1 30 ? -9.836 11.867 -4.898 1 88.12 30 CYS B C 1
ATOM 1377 O O . CYS B 1 30 ? -10.445 12.398 -3.971 1 88.12 30 CYS B O 1
ATOM 1379 N N . GLY B 1 31 ? -8.758 12.352 -5.406 1 83.25 31 GLY B N 1
ATOM 1380 C CA . GLY B 1 31 ? -8.219 13.617 -4.93 1 83.25 31 GLY B CA 1
ATOM 1381 C C . GLY B 1 31 ? -7.547 13.508 -3.574 1 83.25 31 GLY B C 1
ATOM 1382 O O . GLY B 1 31 ? -7.508 14.477 -2.814 1 83.25 31 GLY B O 1
ATOM 1383 N N . LEU B 1 32 ? -7.152 12.352 -3.18 1 79.81 32 LEU B N 1
ATOM 1384 C CA . LEU B 1 32 ? -6.621 12.164 -1.833 1 79.81 32 LEU B CA 1
ATOM 1385 C C . LEU B 1 32 ? -5.188 11.648 -1.881 1 79.81 32 LEU B C 1
ATOM 1387 O O . LEU B 1 32 ? -4.848 10.68 -1.192 1 79.81 32 LEU B O 1
ATOM 1391 N N . SER B 1 33 ? -4.383 12.422 -2.504 1 76.25 33 SER B N 1
ATOM 1392 C CA . SER B 1 33 ? -2.98 12.031 -2.609 1 76.25 33 SER B CA 1
ATOM 1393 C C . SER B 1 33 ? -2.244 12.266 -1.295 1 76.25 33 SER B C 1
ATOM 1395 O O . SER B 1 33 ? -1.181 11.68 -1.064 1 76.25 33 SER B O 1
ATOM 1397 N N . ASP B 1 34 ? -2.9 13.07 -0.424 1 84.12 34 ASP B N 1
ATOM 1398 C CA . ASP B 1 34 ? -2.268 13.406 0.848 1 84.12 34 ASP B CA 1
ATOM 1399 C C . ASP B 1 34 ? -2.818 12.539 1.98 1 84.12 34 ASP B C 1
ATOM 1401 O O . ASP B 1 34 ? -2.553 12.805 3.154 1 84.12 34 ASP B O 1
ATOM 1405 N N . ILE B 1 35 ? -3.523 11.523 1.626 1 90.38 35 ILE B N 1
ATOM 1406 C CA . ILE B 1 35 ? -4.074 10.633 2.646 1 90.38 35 ILE B CA 1
ATOM 1407 C C . ILE B 1 35 ? -2.951 9.805 3.27 1 90.38 35 ILE B C 1
ATOM 1409 O O . ILE B 1 35 ? -2.018 9.391 2.578 1 90.38 35 ILE B O 1
ATOM 1413 N N . THR B 1 36 ? -3.104 9.539 4.535 1 91.31 36 THR B N 1
ATOM 1414 C CA . THR B 1 36 ? -2.076 8.773 5.23 1 91.31 36 THR B CA 1
ATOM 1415 C C . THR B 1 36 ? -2.387 7.277 5.188 1 91.31 36 THR B C 1
ATOM 1417 O O . THR B 1 36 ? -3.535 6.887 4.969 1 91.31 36 THR B O 1
ATOM 1420 N N . VAL B 1 37 ? -1.358 6.512 5.43 1 89.25 37 VAL B N 1
ATOM 1421 C CA . VAL B 1 37 ? -1.51 5.062 5.523 1 89.25 37 VAL B CA 1
ATOM 1422 C C . VAL B 1 37 ? -2.479 4.715 6.652 1 89.25 37 VAL B C 1
ATOM 1424 O O . VAL B 1 37 ? -3.336 3.842 6.496 1 89.25 37 VAL B O 1
ATOM 1427 N N . LYS B 1 38 ? -2.428 5.492 7.672 1 89.5 38 LYS B N 1
ATOM 1428 C CA . LYS B 1 38 ? -3.301 5.266 8.82 1 89.5 38 LYS B CA 1
ATOM 1429 C C . LYS B 1 38 ? -4.758 5.551 8.469 1 89.5 38 LYS B C 1
ATOM 1431 O O . LYS B 1 38 ? -5.652 4.785 8.836 1 89.5 38 LYS B O 1
ATOM 1436 N N . GLN B 1 39 ? -4.93 6.578 7.781 1 92.5 39 GLN B N 1
ATOM 1437 C CA . GLN B 1 39 ? -6.281 6.945 7.379 1 92.5 39 GLN B CA 1
ATOM 1438 C C . GLN B 1 39 ? -6.887 5.895 6.449 1 92.5 39 GLN B C 1
ATOM 1440 O O . GLN B 1 39 ? -8.055 5.531 6.594 1 92.5 39 GLN B O 1
ATOM 1445 N N . ILE B 1 40 ? -6.09 5.449 5.574 1 91.69 40 ILE B N 1
ATOM 1446 C CA . ILE B 1 40 ? -6.547 4.387 4.684 1 91.69 40 ILE B CA 1
ATOM 1447 C C . ILE B 1 40 ? -6.934 3.156 5.504 1 91.69 40 ILE B C 1
ATOM 1449 O O . ILE B 1 40 ? -7.973 2.539 5.254 1 91.69 40 ILE B O 1
ATOM 1453 N N . GLY B 1 41 ? -6.152 2.824 6.438 1 91.56 41 GLY B N 1
ATOM 1454 C CA . GLY B 1 41 ? -6.441 1.704 7.32 1 91.56 41 GLY B CA 1
ATOM 1455 C C . GLY B 1 41 ? -7.777 1.83 8.023 1 91.56 41 GLY B C 1
ATOM 1456 O O . GLY B 1 41 ? -8.508 0.848 8.156 1 91.56 41 GLY B O 1
ATOM 1457 N N . TYR B 1 42 ? -8.055 3 8.43 1 94.44 42 TYR B N 1
ATOM 1458 C CA . TYR B 1 42 ? -9.32 3.227 9.125 1 94.44 42 TYR B CA 1
ATOM 1459 C C . TYR B 1 42 ? -10.5 3.031 8.18 1 94.44 42 TYR B C 1
ATOM 1461 O O . TYR B 1 42 ? -11.516 2.438 8.555 1 94.44 42 TYR B O 1
ATOM 1469 N N . LEU B 1 43 ? -10.375 3.564 7.016 1 95.19 43 LEU B N 1
ATOM 1470 C CA . LEU B 1 43 ? -11.453 3.414 6.047 1 95.19 43 LEU B CA 1
ATOM 1471 C C . LEU B 1 43 ? -11.688 1.943 5.711 1 95.19 43 LEU B C 1
ATOM 1473 O O . LEU B 1 43 ? -12.828 1.507 5.559 1 95.19 43 LEU B O 1
ATOM 1477 N N . LYS B 1 44 ? -10.656 1.233 5.637 1 93.5 44 LYS B N 1
ATOM 1478 C CA . LYS B 1 44 ? -10.766 -0.202 5.391 1 93.5 44 LYS B CA 1
ATOM 1479 C C . LYS B 1 44 ? -11.469 -0.904 6.547 1 93.5 44 LYS B C 1
ATOM 1481 O O . LYS B 1 44 ? -12.297 -1.792 6.328 1 93.5 44 LYS B O 1
ATOM 1486 N N . LEU B 1 45 ? -11.094 -0.531 7.703 1 94.31 45 LEU B N 1
ATOM 1487 C CA . LEU B 1 45 ? -11.695 -1.124 8.891 1 94.31 45 LEU B CA 1
ATOM 1488 C C . LEU B 1 45 ? -13.203 -0.868 8.922 1 94.31 45 LEU B C 1
ATOM 1490 O O . LEU B 1 45 ? -13.984 -1.765 9.25 1 94.31 45 LEU B O 1
ATOM 1494 N N . ILE B 1 46 ? -13.523 0.304 8.57 1 96.56 46 ILE B N 1
ATOM 1495 C CA . ILE B 1 46 ? -14.938 0.659 8.531 1 96.56 46 ILE B CA 1
ATOM 1496 C C . ILE B 1 46 ? -15.648 -0.16 7.453 1 96.56 46 ILE B C 1
ATOM 1498 O O . ILE B 1 46 ? -16.75 -0.672 7.676 1 96.56 46 ILE B O 1
ATOM 1502 N N . ASP B 1 47 ? -15 -0.295 6.352 1 95.62 47 ASP B N 1
ATOM 1503 C CA . ASP B 1 47 ? -15.547 -1.052 5.23 1 95.62 47 ASP B CA 1
ATOM 1504 C C . ASP B 1 47 ? -15.742 -2.521 5.602 1 95.62 47 ASP B C 1
ATOM 1506 O O . ASP B 1 47 ? -16.75 -3.133 5.238 1 95.62 47 ASP B O 1
ATOM 1510 N N . ASP B 1 48 ? -14.781 -3.057 6.32 1 92.19 48 ASP B N 1
ATOM 1511 C CA . ASP B 1 48 ? -14.734 -4.48 6.633 1 92.19 48 ASP B CA 1
ATOM 1512 C C . ASP B 1 48 ? -15.719 -4.836 7.742 1 92.19 48 ASP B C 1
ATOM 1514 O O . ASP B 1 48 ? -16.062 -6.004 7.926 1 92.19 48 ASP B O 1
ATOM 1518 N N . ASN B 1 49 ? -16.031 -3.703 8.328 1 89.44 49 ASN B N 1
ATOM 1519 C CA . ASN B 1 49 ? -16.859 -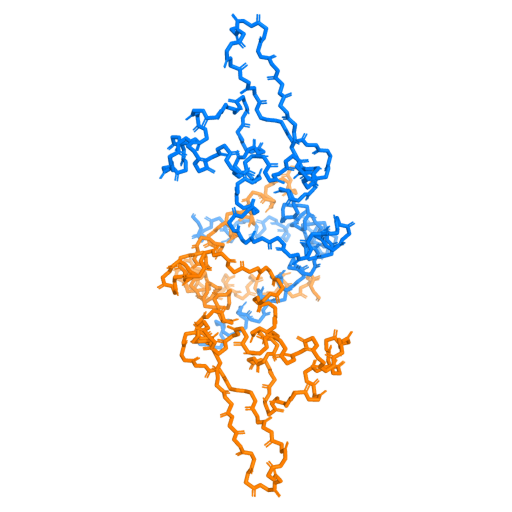3.971 9.492 1 89.44 49 ASN B CA 1
ATOM 1520 C C . ASN B 1 49 ? -18.281 -3.453 9.297 1 89.44 49 ASN B C 1
ATOM 1522 O O . ASN B 1 49 ? -18.5 -2.443 8.617 1 89.44 49 ASN B O 1
ATOM 1526 N N . GLY B 1 50 ? -19.281 -4.191 9.453 1 81 50 GLY B N 1
ATOM 1527 C CA . GLY B 1 50 ? -20.688 -3.822 9.391 1 81 50 GLY B CA 1
ATOM 1528 C C . GLY B 1 50 ? -21 -2.553 10.156 1 81 50 GLY B C 1
ATOM 1529 O O . GLY B 1 50 ? -20.328 -1.533 9.984 1 81 50 GLY B O 1
ATOM 1530 N N . ASP B 1 51 ? -21.859 -2.529 11.062 1 89.81 51 ASP B N 1
ATOM 1531 C CA . ASP B 1 51 ? -22.281 -1.41 11.898 1 89.81 51 ASP B CA 1
ATOM 1532 C C . ASP B 1 51 ? -21.141 -0.94 12.805 1 89.81 51 ASP B C 1
ATOM 1534 O O . ASP B 1 51 ? -20.891 -1.533 13.852 1 89.81 51 ASP B O 1
ATOM 1538 N N . VAL B 1 52 ? -20.531 0.161 12.305 1 95.56 52 VAL B N 1
ATOM 1539 C CA . VAL B 1 52 ? -19.406 0.706 13.055 1 95.56 52 VAL B CA 1
ATOM 1540 C C . VAL B 1 52 ? -19.844 1.988 13.766 1 95.56 52 VAL B C 1
ATOM 1542 O O . VAL B 1 52 ? -20.312 2.93 13.133 1 95.56 52 VAL B O 1
ATOM 1545 N N . THR B 1 53 ? -19.688 1.905 15.086 1 96.44 53 THR B N 1
ATOM 1546 C CA . THR B 1 53 ? -19.922 3.102 15.891 1 96.44 53 THR B CA 1
ATOM 1547 C C . THR B 1 53 ? -18.594 3.717 16.344 1 96.44 53 THR B C 1
ATOM 1549 O O . THR B 1 53 ? -17.531 3.127 16.141 1 96.44 53 THR B O 1
ATOM 1552 N N . PHE B 1 54 ? -18.734 4.898 16.922 1 96.38 54 PHE B N 1
ATOM 1553 C CA . PHE B 1 54 ? -17.547 5.543 17.453 1 96.38 54 PHE B CA 1
ATOM 1554 C C . PHE B 1 54 ? -16.891 4.668 18.531 1 96.38 54 PHE B C 1
ATOM 1556 O O . PHE B 1 54 ? -15.68 4.457 18.516 1 96.38 54 PHE B O 1
ATOM 1563 N N . SER B 1 55 ? -17.719 4.082 19.312 1 95.25 55 SER B N 1
ATOM 1564 C CA . SER B 1 55 ? -17.219 3.242 20.406 1 95.25 55 SER B CA 1
ATOM 1565 C C . SER B 1 55 ? -16.594 1.96 19.875 1 95.25 55 SER B C 1
ATOM 1567 O O . SER B 1 55 ? -15.539 1.537 20.344 1 95.25 55 SER B O 1
ATOM 1569 N N . ARG B 1 56 ? -17.219 1.398 18.953 1 95.62 56 ARG B N 1
ATOM 1570 C CA . ARG B 1 56 ? -16.688 0.168 18.375 1 95.62 56 ARG B CA 1
ATOM 1571 C C . ARG B 1 56 ? -15.359 0.424 17.672 1 95.62 56 ARG B C 1
ATOM 1573 O O . ARG B 1 56 ? -14.414 -0.36 17.797 1 95.62 56 ARG B O 1
ATOM 1580 N N . LEU B 1 57 ? -15.281 1.521 16.875 1 96.69 57 LEU B N 1
ATOM 1581 C CA . LEU B 1 57 ? -14.055 1.867 16.172 1 96.69 57 LEU B CA 1
ATOM 1582 C C . LEU B 1 57 ? -12.914 2.129 17.156 1 96.69 57 LEU B C 1
ATOM 1584 O O . LEU B 1 57 ? -11.773 1.729 16.922 1 96.69 57 LEU B O 1
ATOM 1588 N N . ALA B 1 58 ? -13.242 2.756 18.266 1 96.81 58 ALA B N 1
ATOM 1589 C CA . ALA B 1 58 ? -12.25 3.01 19.297 1 96.81 58 ALA B CA 1
ATOM 1590 C C . ALA B 1 58 ? -11.703 1.704 19.875 1 96.81 58 ALA B C 1
ATOM 1592 O O . ALA B 1 58 ? -10.492 1.539 20.016 1 96.81 58 ALA B O 1
ATOM 1593 N N . ARG B 1 59 ? -12.562 0.754 20.078 1 95.88 59 ARG B N 1
ATOM 1594 C CA . ARG B 1 59 ? -12.188 -0.541 20.641 1 95.88 59 ARG B CA 1
ATOM 1595 C C . ARG B 1 59 ? -11.32 -1.331 19.656 1 95.88 59 ARG B C 1
ATOM 1597 O O . ARG B 1 59 ? -10.25 -1.824 20.031 1 95.88 59 ARG B O 1
ATOM 1604 N N . ILE B 1 60 ? -11.703 -1.367 18.469 1 93 60 ILE B N 1
ATOM 1605 C CA . ILE B 1 60 ? -11.023 -2.178 17.453 1 93 60 ILE B CA 1
ATOM 1606 C C . ILE B 1 60 ? -9.633 -1.608 17.188 1 93 60 ILE B C 1
ATOM 1608 O O . ILE B 1 60 ? -8.695 -2.355 16.906 1 93 60 ILE B O 1
ATOM 1612 N N . THR B 1 61 ? -9.492 -0.265 17.203 1 92.19 61 THR B N 1
ATOM 1613 C CA . THR B 1 61 ? -8.234 0.368 16.844 1 92.19 61 THR B CA 1
ATOM 1614 C C . THR B 1 61 ? -7.383 0.627 18.094 1 92.19 61 THR B C 1
ATOM 1616 O O . THR B 1 61 ? -6.25 1.102 17.984 1 92.19 61 THR B O 1
ATOM 1619 N N . ARG B 1 62 ? -7.949 0.393 19.25 1 94.38 62 ARG B N 1
ATOM 1620 C CA . ARG B 1 62 ? -7.273 0.648 20.516 1 94.38 62 ARG B CA 1
ATOM 1621 C C . ARG B 1 62 ? -6.863 2.111 20.641 1 94.38 62 ARG B C 1
ATOM 1623 O O . ARG B 1 62 ? -5.719 2.414 20.984 1 94.38 62 ARG B O 1
ATOM 1630 N N . ASN B 1 63 ? -7.781 3.014 20.266 1 95.31 63 ASN B N 1
ATOM 1631 C CA . ASN B 1 63 ? -7.609 4.457 20.375 1 95.31 63 ASN B CA 1
ATOM 1632 C C . ASN B 1 63 ? -8.664 5.074 21.281 1 95.31 63 ASN B C 1
ATOM 1634 O O . ASN B 1 63 ? -9.695 4.457 21.562 1 95.31 63 ASN B O 1
ATOM 1638 N N . SER B 1 64 ? -8.43 6.223 21.734 1 96.44 64 SER B N 1
ATOM 1639 C CA . SER B 1 64 ? -9.391 6.934 22.578 1 96.44 64 SER B CA 1
ATOM 1640 C C . SER B 1 64 ? -10.562 7.461 21.75 1 96.44 64 SER B C 1
ATOM 1642 O O . SER B 1 64 ? -10.43 7.684 20.547 1 96.44 64 SER B O 1
ATOM 1644 N N . LYS B 1 65 ? -11.672 7.645 22.391 1 95.44 65 LYS B N 1
ATOM 1645 C CA . LYS B 1 65 ? -12.859 8.164 21.719 1 95.44 65 LYS B CA 1
ATOM 1646 C C . LYS B 1 65 ? -12.602 9.547 21.125 1 95.44 65 LYS B C 1
ATOM 1648 O O . LYS B 1 65 ? -13.023 9.828 20 1 95.44 65 LYS B O 1
ATOM 1653 N N . PRO B 1 66 ? -11.898 10.391 21.797 1 96.62 66 PRO B N 1
ATOM 1654 C CA . PRO B 1 66 ? -11.594 11.688 21.188 1 96.62 66 PRO B CA 1
ATOM 1655 C C . PRO B 1 66 ? -10.781 11.555 19.906 1 96.62 66 PRO B C 1
ATOM 1657 O O . PRO B 1 66 ? -11.031 12.281 18.938 1 96.62 66 PRO B O 1
ATOM 1660 N N . THR B 1 67 ? -9.883 10.672 19.875 1 95.44 67 THR B N 1
ATOM 1661 C CA . THR B 1 67 ? -9.078 10.422 18.688 1 95.44 67 THR B CA 1
ATOM 1662 C C . THR B 1 67 ? -9.961 9.961 17.531 1 95.44 67 THR B C 1
ATOM 1664 O O . THR B 1 67 ? -9.82 10.445 16.406 1 95.44 67 THR B O 1
AT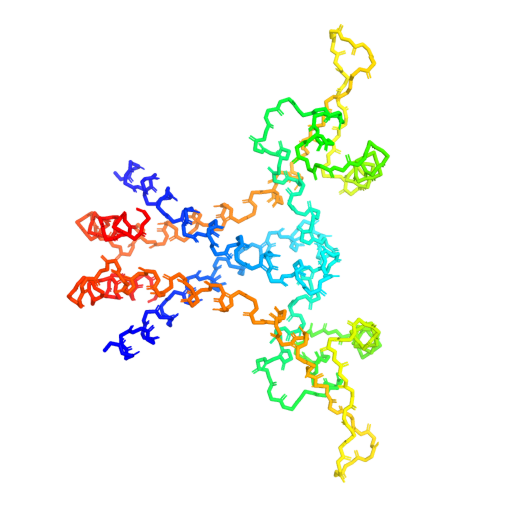OM 1667 N N . ILE B 1 68 ? -10.797 9.055 17.875 1 96.81 68 ILE B N 1
ATOM 1668 C CA . ILE B 1 68 ? -11.711 8.531 16.875 1 96.81 68 ILE B CA 1
ATOM 1669 C C . ILE B 1 68 ? -12.633 9.648 16.375 1 96.81 68 ILE B C 1
ATOM 1671 O O . ILE B 1 68 ? -12.867 9.781 15.172 1 96.81 68 ILE B O 1
ATOM 1675 N N . THR B 1 69 ? -13.125 10.422 17.25 1 97.19 69 THR B N 1
ATOM 1676 C CA . THR B 1 69 ? -14.008 11.531 16.891 1 97.19 69 THR B CA 1
ATOM 1677 C C . THR B 1 69 ? -13.297 12.492 15.945 1 97.19 69 THR B C 1
ATOM 1679 O O . THR B 1 69 ? -13.867 12.898 14.93 1 97.19 69 THR B O 1
ATOM 1682 N N . GLU B 1 70 ? -12.125 12.797 16.281 1 97.19 70 GLU B N 1
ATOM 1683 C CA . GLU B 1 70 ? -11.344 13.688 15.422 1 97.19 70 GLU B CA 1
ATOM 1684 C C . GLU B 1 70 ? -11.117 13.07 14.047 1 97.19 70 GLU B C 1
ATOM 1686 O O . GLU B 1 70 ? -11.242 13.758 13.023 1 97.19 70 GLU B O 1
ATOM 1691 N N . MET B 1 71 ? -10.797 11.891 13.977 1 95.75 71 MET B N 1
ATOM 1692 C CA . MET B 1 71 ? -10.539 11.188 12.719 1 95.75 71 MET B CA 1
ATOM 1693 C C . MET B 1 71 ? -11.797 11.125 11.859 1 95.75 71 MET B C 1
ATOM 1695 O O . MET B 1 71 ? -11.758 11.422 10.664 1 95.75 71 MET B O 1
ATOM 1699 N N . VAL B 1 72 ? -12.875 10.773 12.516 1 97.12 72 VAL B N 1
ATOM 1700 C CA . VAL B 1 72 ? -14.141 10.664 11.789 1 97.12 72 VAL B CA 1
ATOM 1701 C C . VAL B 1 72 ? -14.555 12.031 11.258 1 97.12 72 VAL B C 1
ATOM 1703 O O . VAL B 1 72 ? -15.008 12.156 10.117 1 97.12 72 VAL B O 1
ATOM 1706 N N . ASN B 1 73 ? -14.398 13.047 12.086 1 97.5 73 ASN B N 1
ATOM 1707 C CA . ASN B 1 73 ? -14.703 14.398 11.625 1 97.5 73 ASN B CA 1
ATOM 1708 C C . ASN B 1 73 ? -13.844 14.797 10.43 1 97.5 73 ASN B C 1
ATOM 1710 O O . ASN B 1 73 ? -14.328 15.445 9.5 1 97.5 73 ASN B O 1
ATOM 1714 N N . LYS B 1 74 ? -12.648 14.43 10.469 1 95.62 74 LYS B N 1
ATOM 1715 C CA . LYS B 1 74 ? -11.766 14.664 9.336 1 95.62 74 LYS B CA 1
ATOM 1716 C C . LYS B 1 74 ? -12.266 13.938 8.086 1 95.62 74 LYS B C 1
ATOM 1718 O O . LYS B 1 74 ? -12.258 14.5 6.992 1 95.62 74 LYS B O 1
ATOM 1723 N N . PHE B 1 75 ? -12.711 12.719 8.242 1 97 75 PHE B N 1
ATOM 1724 C CA . PHE B 1 75 ? -13.219 11.93 7.125 1 97 75 PHE B CA 1
ATOM 1725 C C . PHE B 1 75 ? -14.492 12.547 6.562 1 97 75 PHE B C 1
ATOM 1727 O O . PHE B 1 75 ? -14.742 12.477 5.355 1 97 75 PHE B O 1
ATOM 1734 N N . VAL B 1 76 ? -15.32 13.086 7.41 1 97.56 76 VAL B N 1
ATOM 1735 C CA . VAL B 1 76 ? -16.531 13.781 6.965 1 97.56 76 VAL B CA 1
ATOM 1736 C C . VAL B 1 76 ? -16.141 14.984 6.109 1 97.56 76 VAL B C 1
ATOM 1738 O O . VAL B 1 76 ? -16.688 15.188 5.027 1 97.56 76 VAL B O 1
ATOM 1741 N N . LYS B 1 77 ? -15.188 15.719 6.594 1 95.75 77 LYS B N 1
ATOM 1742 C CA . LYS B 1 77 ? -14.719 16.891 5.859 1 95.75 77 LYS B CA 1
ATOM 1743 C C . LYS B 1 77 ? -14.125 16.484 4.512 1 95.75 77 LYS B C 1
ATOM 1745 O O . LYS B 1 77 ? -14.258 17.219 3.527 1 95.75 77 LYS B O 1
ATOM 1750 N N . MET B 1 78 ? -13.562 15.352 4.457 1 93.94 78 MET B N 1
ATOM 1751 C CA . MET B 1 78 ? -12.953 14.836 3.236 1 93.94 78 MET B CA 1
ATOM 1752 C C . MET B 1 78 ? -14.008 14.188 2.338 1 93.94 78 MET B C 1
ATOM 1754 O O . MET B 1 78 ? -13.688 13.703 1.252 1 93.94 78 MET B O 1
ATOM 1758 N N . ASP B 1 79 ? -15.172 14.039 2.814 1 96.06 79 ASP B N 1
ATOM 1759 C CA . ASP B 1 79 ? -16.297 13.422 2.104 1 96.06 79 ASP B CA 1
ATOM 1760 C C . ASP B 1 79 ? -16.062 11.922 1.913 1 96.06 79 ASP B C 1
ATOM 1762 O O . ASP B 1 79 ? -16.359 11.375 0.85 1 96.06 79 ASP B O 1
ATOM 1766 N N . CYS B 1 80 ? -15.508 11.281 2.877 1 96.44 80 CYS B N 1
ATOM 1767 C CA . CYS B 1 80 ? -15.242 9.852 2.818 1 96.44 80 CYS B CA 1
ATOM 1768 C C . CYS B 1 80 ? -16.234 9.078 3.668 1 96.44 80 CYS B C 1
ATOM 1770 O O . CYS B 1 80 ? -16.453 7.879 3.451 1 96.44 80 CYS B O 1
ATOM 1772 N N . VAL B 1 81 ? -16.766 9.758 4.688 1 97.5 81 VAL B N 1
ATOM 1773 C CA . VAL B 1 81 ? -17.703 9.102 5.598 1 97.5 81 VAL B CA 1
ATOM 1774 C C . VAL B 1 81 ? -18.844 10.055 5.926 1 97.5 81 VAL B C 1
ATOM 1776 O O . VAL B 1 81 ? -18.734 11.266 5.73 1 97.5 81 VAL B O 1
ATOM 1779 N N . TYR B 1 82 ? -19.953 9.5 6.379 1 97.81 82 TYR B N 1
ATOM 1780 C CA . TYR B 1 82 ? -21.047 10.258 6.992 1 97.81 82 TYR B CA 1
ATOM 1781 C C . TYR B 1 82 ? -21.562 9.539 8.234 1 97.81 82 TYR B C 1
ATOM 1783 O O . TYR B 1 82 ? -21.312 8.352 8.43 1 97.81 82 TYR B O 1
ATOM 1791 N N . LYS B 1 83 ? -22.203 10.336 9.062 1 96.81 83 LYS B N 1
ATOM 1792 C CA . LYS B 1 83 ? -22.781 9.805 10.297 1 96.81 83 LYS B CA 1
ATOM 1793 C C . LYS B 1 83 ? -24.266 9.5 10.125 1 96.81 83 LYS B C 1
ATOM 1795 O O . LYS B 1 83 ? -25.016 10.328 9.594 1 96.81 83 LYS B O 1
ATOM 1800 N N . GLU B 1 84 ? -24.562 8.297 10.5 1 96.19 84 GLU B N 1
ATOM 1801 C CA . GLU B 1 84 ? -25.969 7.895 10.469 1 96.19 84 GLU B CA 1
ATOM 1802 C C . GLU B 1 84 ? -26.516 7.672 11.883 1 96.19 84 GLU B C 1
ATOM 1804 O O . GLU B 1 84 ? -26.016 6.816 12.617 1 96.19 84 GLU B O 1
ATOM 1809 N N . LYS B 1 85 ? -27.562 8.344 12.203 1 94.88 85 LYS B N 1
ATOM 1810 C CA . LYS B 1 85 ? -28.141 8.219 13.539 1 94.88 85 LYS B CA 1
ATOM 1811 C C . LYS B 1 85 ? -28.844 6.879 13.703 1 94.88 85 LYS B C 1
ATOM 1813 O O . LYS B 1 85 ? -29.578 6.438 12.805 1 94.88 85 LYS B O 1
ATOM 1818 N N . SER B 1 86 ? -28.562 6.254 14.789 1 92.56 86 SER B N 1
ATOM 1819 C CA . SER B 1 86 ? -29.266 5.012 15.086 1 92.56 86 SER B CA 1
ATOM 1820 C C . SER B 1 86 ? -30.75 5.27 15.352 1 92.56 86 SER B C 1
ATOM 1822 O O . SER B 1 86 ? -31.109 6.211 16.062 1 92.56 86 SER B O 1
ATOM 1824 N N . SER B 1 87 ? -31.531 4.496 14.797 1 90.44 87 SER B N 1
ATOM 1825 C CA . SER B 1 87 ? -32.969 4.598 15.062 1 90.44 87 SER B CA 1
ATOM 1826 C C . SER B 1 87 ? -33.312 4.027 16.422 1 90.44 87 SER B C 1
ATOM 1828 O O . SER B 1 87 ? -34.375 4.359 17 1 90.44 87 SER B O 1
ATOM 1830 N N . LYS B 1 88 ? -32.531 3.266 16.906 1 90 88 LYS B N 1
ATOM 1831 C CA . LYS B 1 88 ? -32.781 2.561 18.156 1 90 88 LYS B CA 1
ATOM 1832 C C . LYS B 1 88 ? -32.281 3.363 19.359 1 90 88 LYS B C 1
ATOM 1834 O O . LYS B 1 88 ? -32.875 3.268 20.453 1 90 88 LYS B O 1
ATOM 1839 N N . ASP B 1 89 ? -31.281 4.023 19.25 1 87.75 89 ASP B N 1
ATOM 1840 C CA . ASP B 1 89 ? -30.641 4.805 20.312 1 87.75 89 ASP B CA 1
ATOM 1841 C C . ASP B 1 89 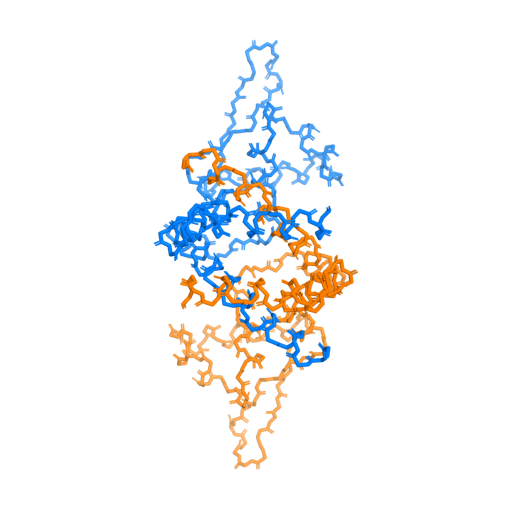? -30.125 6.137 19.766 1 87.75 89 ASP B C 1
ATOM 1843 O O . ASP B 1 89 ? -29.156 6.172 19.016 1 87.75 89 ASP B O 1
ATOM 1847 N N . GLY B 1 90 ? -30.703 7.238 20.141 1 85.44 90 GLY B N 1
ATOM 1848 C CA . GLY B 1 90 ? -30.422 8.57 19.625 1 85.44 90 GLY B CA 1
ATOM 1849 C C . GLY B 1 90 ? -29.031 9.062 19.969 1 85.44 90 GLY B C 1
ATOM 1850 O O . GLY B 1 90 ? -28.547 10.031 19.391 1 85.44 90 GLY B O 1
ATOM 1851 N N . ARG B 1 91 ? -28.406 8.391 20.797 1 88.31 91 ARG B N 1
ATOM 1852 C CA . ARG B 1 91 ? -27.078 8.812 21.219 1 88.31 91 ARG B CA 1
ATOM 1853 C C . ARG B 1 91 ? -26 8.109 20.391 1 88.31 91 ARG B C 1
ATOM 1855 O O . ARG B 1 91 ? -24.828 8.477 20.469 1 88.31 91 ARG B O 1
ATOM 1862 N N . ILE B 1 92 ? -26.438 7.164 19.609 1 92.38 92 ILE B N 1
ATOM 1863 C CA . ILE B 1 92 ? -25.484 6.359 18.844 1 92.38 92 ILE B CA 1
ATOM 1864 C C . ILE B 1 92 ? -25.531 6.777 17.375 1 92.38 92 ILE B C 1
ATOM 1866 O O . ILE B 1 92 ? -26.609 6.996 16.812 1 92.38 92 ILE B O 1
ATOM 1870 N N . PHE B 1 93 ? -24.391 6.988 16.859 1 95.44 93 PHE B N 1
ATOM 1871 C CA . PHE B 1 93 ? -24.234 7.223 15.422 1 95.44 93 PHE B CA 1
ATOM 1872 C C . PHE B 1 93 ? -23.406 6.113 14.781 1 95.44 93 PHE B C 1
ATOM 1874 O O . PHE B 1 93 ? -22.391 5.684 15.344 1 95.44 93 PHE B O 1
ATOM 1881 N N . TYR B 1 94 ? -23.891 5.684 13.641 1 96.75 94 TYR B N 1
ATOM 1882 C CA . TYR B 1 94 ? -23.109 4.766 12.812 1 96.75 94 TYR B CA 1
ATOM 1883 C C . TYR B 1 94 ? -22.234 5.531 11.836 1 96.75 94 TYR B C 1
ATOM 1885 O O . TYR B 1 94 ? -22.641 6.559 11.289 1 96.75 94 TYR B O 1
ATOM 1893 N N . ILE B 1 95 ? -21.047 5.004 11.633 1 97.75 95 ILE B N 1
ATOM 1894 C CA . ILE B 1 95 ? -20.109 5.562 10.656 1 97.75 95 ILE B CA 1
ATOM 1895 C C . ILE B 1 95 ? -20.25 4.809 9.328 1 97.75 95 ILE B C 1
ATOM 1897 O O . ILE B 1 95 ? -20.062 3.588 9.289 1 97.75 95 ILE B O 1
ATOM 1901 N N . ARG B 1 96 ? -20.609 5.578 8.297 1 97.44 96 ARG B N 1
ATOM 1902 C CA . ARG B 1 96 ? -20.812 4.98 6.984 1 97.44 96 ARG B CA 1
ATOM 1903 C C . ARG B 1 96 ? -19.859 5.57 5.961 1 97.44 96 ARG B C 1
ATOM 1905 O O . ARG B 1 96 ? -19.578 6.77 5.984 1 97.44 96 ARG B O 1
ATOM 1912 N N . 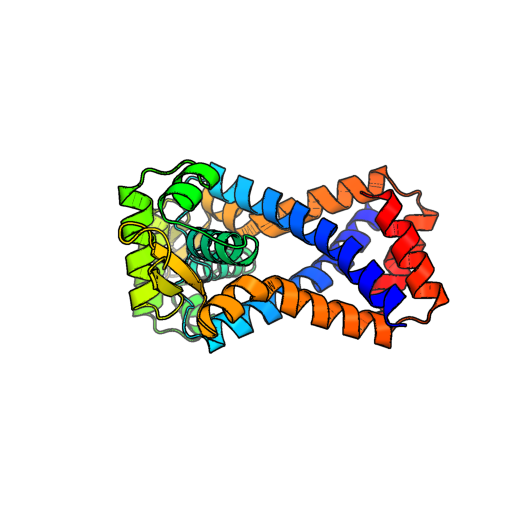LEU B 1 97 ? -19.5 4.707 5.047 1 97.62 97 LEU B N 1
ATOM 1913 C CA . LEU B 1 97 ? -18.656 5.195 3.961 1 97.62 97 LEU B CA 1
ATOM 1914 C C . LEU B 1 97 ? -19.5 5.828 2.863 1 97.62 97 LEU B C 1
ATOM 1916 O O . LEU B 1 97 ? -20.578 5.32 2.531 1 97.62 97 LEU B O 1
ATOM 1920 N N . THR B 1 98 ? -19.031 6.922 2.355 1 96.88 98 THR B N 1
ATOM 1921 C CA . THR B 1 98 ? -19.547 7.402 1.082 1 96.88 98 THR B CA 1
ATOM 1922 C C . THR B 1 98 ? -19.016 6.562 -0.076 1 96.88 98 THR B C 1
ATOM 1924 O O . THR B 1 98 ? -18.25 5.629 0.135 1 96.88 98 THR B O 1
ATOM 1927 N N . GLU B 1 99 ? -19.438 6.926 -1.299 1 95.5 99 GLU B N 1
ATOM 1928 C CA . GLU B 1 99 ? -18.875 6.262 -2.469 1 95.5 99 GLU B CA 1
ATOM 1929 C C . GLU B 1 99 ? -17.375 6.504 -2.562 1 95.5 99 GLU B C 1
ATOM 1931 O O . GLU B 1 99 ? -16.609 5.582 -2.854 1 95.5 99 GLU B O 1
ATOM 1936 N N . LYS B 1 100 ? -16.969 7.695 -2.266 1 94.62 100 LYS B N 1
ATOM 1937 C CA . LYS B 1 100 ? -15.562 8.062 -2.266 1 94.62 100 LYS B CA 1
ATOM 1938 C C . LYS B 1 100 ? -14.789 7.262 -1.22 1 94.62 100 LYS B C 1
ATOM 1940 O O . LYS B 1 100 ? -13.727 6.703 -1.514 1 94.62 100 LYS B O 1
ATOM 1945 N N . GLY B 1 101 ? -15.352 7.172 -0.04 1 95.38 101 GLY B N 1
ATOM 1946 C CA . GLY B 1 101 ? -14.734 6.402 1.026 1 95.38 101 GLY B CA 1
ATOM 1947 C C . GLY B 1 101 ? -14.578 4.934 0.689 1 95.38 101 GLY B C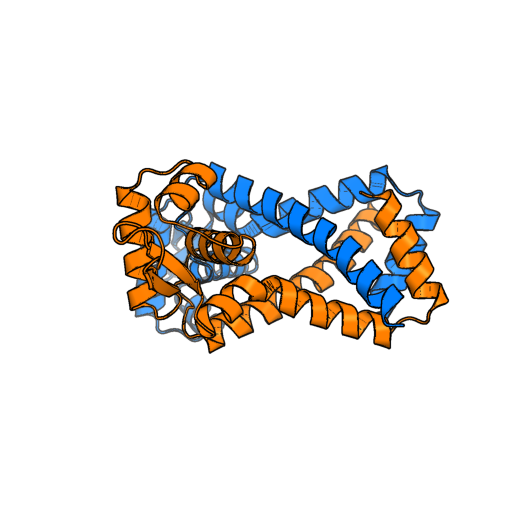 1
ATOM 1948 O O . GLY B 1 101 ? -13.555 4.324 0.992 1 95.38 101 GLY B O 1
ATOM 1949 N N . ARG B 1 102 ? -15.555 4.461 -0.002 1 95.44 102 ARG B N 1
ATOM 1950 C CA . ARG B 1 102 ? -15.539 3.051 -0.379 1 95.44 102 ARG B CA 1
ATOM 1951 C C . ARG B 1 102 ? -14.484 2.783 -1.45 1 95.44 102 ARG B C 1
ATOM 1953 O O . ARG B 1 102 ? -13.812 1.749 -1.425 1 95.44 102 ARG B O 1
ATOM 1960 N N . ARG B 1 103 ? -14.406 3.684 -2.344 1 93.25 103 ARG B N 1
ATOM 1961 C CA . ARG B 1 103 ? -13.406 3.549 -3.4 1 93.25 103 ARG B CA 1
ATOM 1962 C C . ARG B 1 103 ? -12 3.502 -2.818 1 93.25 103 ARG B C 1
ATOM 1964 O O . ARG B 1 103 ? -11.172 2.701 -3.254 1 93.25 103 ARG B O 1
ATOM 1971 N N . ILE B 1 104 ? -11.805 4.273 -1.822 1 93.19 104 ILE B N 1
ATOM 1972 C CA . ILE B 1 104 ? -10.484 4.328 -1.194 1 93.19 104 ILE B CA 1
ATOM 1973 C C . ILE B 1 104 ? -10.258 3.062 -0.367 1 93.19 104 ILE B C 1
ATOM 1975 O O . ILE B 1 104 ? -9.211 2.426 -0.472 1 93.19 104 ILE B O 1
ATOM 1979 N N . ALA B 1 105 ? -11.234 2.715 0.349 1 93.69 105 ALA B N 1
ATOM 1980 C CA . ALA B 1 105 ? -11.125 1.556 1.229 1 93.69 105 ALA B CA 1
ATOM 1981 C C . ALA B 1 105 ? -10.883 0.28 0.43 1 93.69 105 ALA B C 1
ATOM 1983 O O . ALA B 1 105 ? -10.18 -0.626 0.893 1 93.69 105 ALA B O 1
ATOM 1984 N N . ARG B 1 106 ? -11.359 0.288 -0.79 1 93.19 106 ARG B N 1
ATOM 1985 C CA . ARG B 1 106 ? -11.305 -0.939 -1.577 1 93.19 106 ARG B CA 1
ATOM 1986 C C . ARG B 1 106 ? -10.305 -0.811 -2.723 1 93.19 106 ARG B C 1
ATOM 1988 O O . ARG B 1 106 ? -10.273 -1.653 -3.621 1 93.19 106 ARG B O 1
ATOM 1995 N N . ALA B 1 107 ? -9.531 0.213 -2.65 1 90.88 107 ALA B N 1
ATOM 1996 C CA . ALA B 1 107 ? -8.602 0.48 -3.742 1 90.88 107 ALA B CA 1
ATOM 1997 C C . ALA B 1 107 ? -7.691 -0.721 -3.994 1 90.88 107 ALA B C 1
ATOM 1999 O O . ALA B 1 107 ? -7.512 -1.142 -5.141 1 90.88 107 ALA B O 1
ATOM 2000 N N . GLU B 1 108 ? -7.137 -1.29 -2.953 1 87.94 108 GLU B N 1
ATOM 2001 C CA . GLU B 1 108 ? -6.23 -2.428 -3.086 1 87.94 108 GLU B CA 1
ATOM 2002 C C . GLU B 1 108 ? -6.965 -3.658 -3.609 1 87.94 108 GLU B C 1
ATOM 2004 O O . GLU B 1 108 ? -6.434 -4.398 -4.438 1 87.94 108 GLU B O 1
ATOM 2009 N N . GLU B 1 109 ? -8.109 -3.863 -3.076 1 89.31 109 GLU B N 1
ATOM 2010 C CA . GLU B 1 109 ? -8.914 -4.992 -3.531 1 89.31 109 GLU B CA 1
ATOM 2011 C C . GLU B 1 109 ? -9.281 -4.855 -5.008 1 89.31 109 GLU B C 1
ATOM 2013 O O . GLU B 1 109 ? -9.211 -5.828 -5.762 1 89.31 109 GLU B O 1
ATOM 2018 N N . ASN B 1 110 ? -9.695 -3.674 -5.363 1 90.62 110 ASN B N 1
ATOM 2019 C CA . ASN B 1 110 ? -10.039 -3.424 -6.762 1 90.62 110 ASN B CA 1
ATOM 2020 C C . ASN B 1 110 ? -8.836 -3.598 -7.676 1 90.62 110 ASN B C 1
ATOM 2022 O O . ASN B 1 110 ? -8.961 -4.113 -8.789 1 90.62 110 ASN B O 1
ATOM 2026 N N . ALA B 1 111 ? -7.73 -3.133 -7.207 1 88.69 111 ALA B N 1
ATOM 2027 C CA . ALA B 1 111 ? -6.496 -3.322 -7.965 1 88.69 111 ALA B CA 1
ATOM 2028 C C . ALA B 1 111 ? -6.176 -4.805 -8.133 1 88.69 111 ALA B C 1
ATOM 2030 O O . ALA B 1 111 ? -5.773 -5.242 -9.219 1 88.69 111 ALA B O 1
ATOM 2031 N N . LEU B 1 112 ? -6.371 -5.547 -7.094 1 89.81 112 LEU B N 1
ATOM 2032 C CA . LEU B 1 112 ? -6.117 -6.98 -7.133 1 89.81 112 LEU B CA 1
ATOM 2033 C C . LEU B 1 112 ? -7.031 -7.668 -8.148 1 89.81 112 LEU B C 1
ATOM 2035 O O . LEU B 1 112 ? -6.598 -8.562 -8.875 1 89.81 112 LEU B O 1
ATOM 2039 N N . LEU B 1 113 ? -8.227 -7.234 -8.18 1 90.75 113 LEU B N 1
ATOM 2040 C CA . LEU B 1 113 ? -9.18 -7.801 -9.125 1 90.75 113 LEU B CA 1
ATOM 2041 C C . LEU B 1 113 ? -8.711 -7.609 -10.562 1 90.75 113 LEU B C 1
ATOM 2043 O O . LEU B 1 113 ? -8.891 -8.492 -11.406 1 90.75 113 LEU B O 1
ATOM 2047 N N . ARG B 1 114 ? -8.102 -6.52 -10.805 1 87.12 114 ARG B N 1
ATOM 2048 C CA . ARG B 1 114 ? -7.555 -6.266 -12.133 1 87.12 114 ARG B CA 1
ATOM 2049 C C . ARG B 1 114 ? -6.434 -7.246 -12.461 1 87.12 114 ARG B C 1
ATOM 2051 O O . ARG B 1 114 ? -6.34 -7.734 -13.594 1 87.12 114 ARG B O 1
ATOM 2058 N N . VAL B 1 115 ? -5.676 -7.488 -11.508 1 86 115 VAL B N 1
ATOM 2059 C CA . VAL B 1 115 ? -4.578 -8.438 -11.68 1 86 115 VAL B CA 1
ATOM 2060 C C . VAL B 1 115 ? -5.137 -9.836 -11.93 1 86 115 VAL B C 1
ATOM 2062 O O . VAL B 1 115 ? -4.633 -10.562 -12.781 1 86 115 VAL B O 1
ATOM 2065 N N . ILE B 1 116 ? -6.117 -10.188 -11.156 1 90.38 116 ILE B N 1
ATOM 2066 C CA . ILE B 1 116 ? -6.746 -11.5 -11.281 1 90.38 116 ILE B CA 1
ATOM 2067 C C . ILE B 1 116 ? -7.348 -11.656 -12.68 1 90.38 116 ILE B C 1
ATOM 2069 O O . ILE B 1 116 ? -7.234 -12.711 -13.297 1 90.38 116 ILE B O 1
ATOM 2073 N N . GLU B 1 117 ? -7.938 -10.602 -13.164 1 90.56 117 GLU B N 1
ATOM 2074 C CA . GLU B 1 117 ? -8.5 -10.625 -14.508 1 90.56 117 GLU B CA 1
ATOM 2075 C C . GLU B 1 117 ? -7.41 -10.844 -15.555 1 90.56 117 GLU B C 1
ATOM 2077 O O . GLU B 1 117 ? -7.598 -11.609 -16.5 1 90.56 117 GLU B O 1
ATOM 2082 N N . LYS B 1 118 ? -6.348 -10.172 -15.344 1 87.94 118 LYS B N 1
ATOM 2083 C CA . LYS B 1 118 ? -5.215 -10.352 -16.25 1 87.94 118 LYS B CA 1
ATOM 2084 C C . LYS B 1 118 ? -4.719 -11.797 -16.219 1 87.94 118 LYS B C 1
ATOM 2086 O O . LYS B 1 118 ? -4.383 -12.359 -17.266 1 87.94 118 LYS B O 1
ATOM 2091 N N . MET B 1 119 ? -4.68 -12.398 -15.078 1 89.69 119 MET B N 1
ATOM 2092 C CA . MET B 1 119 ? -4.246 -13.781 -14.93 1 89.69 119 MET B CA 1
ATOM 2093 C C . MET B 1 119 ? -5.219 -14.734 -15.617 1 89.69 119 MET B C 1
ATOM 2095 O O . MET B 1 119 ? -4.805 -15.656 -16.312 1 89.69 119 MET B O 1
ATOM 2099 N N . ALA B 1 120 ? -6.461 -14.477 -15.391 1 90.19 120 ALA B N 1
ATOM 2100 C CA . ALA B 1 120 ? -7.496 -15.312 -15.977 1 90.19 120 ALA B CA 1
ATOM 2101 C C . ALA B 1 120 ? -7.438 -15.266 -17.5 1 90.19 120 ALA B C 1
ATOM 2103 O O . ALA B 1 120 ? -7.77 -16.25 -18.172 1 90.19 120 ALA B O 1
ATOM 2104 N N . ASP B 1 121 ? -6.977 -14.141 -18.047 1 91.81 121 ASP B N 1
ATOM 2105 C CA . ASP B 1 121 ? -6.891 -13.961 -19.484 1 91.81 121 ASP B CA 1
ATOM 2106 C C . ASP B 1 121 ? -5.617 -14.594 -20.047 1 91.81 121 ASP B C 1
ATOM 2108 O O . ASP B 1 121 ? -5.555 -14.93 -21.234 1 91.81 121 ASP B O 1
ATOM 2112 N N . SER B 1 122 ? -4.668 -14.742 -19.203 1 94.06 122 SER B N 1
ATOM 2113 C CA . SER B 1 122 ? -3.35 -15.148 -19.688 1 94.06 122 SER B CA 1
ATOM 2114 C C . SER B 1 122 ? -3.109 -16.641 -19.453 1 94.06 122 SER B C 1
ATOM 2116 O O . SER B 1 122 ? -2.234 -17.234 -20.094 1 94.06 122 SER B O 1
ATOM 2118 N N . LEU B 1 123 ? -3.889 -17.266 -18.547 1 94.88 123 LEU B N 1
ATOM 2119 C CA . LEU B 1 123 ? -3.686 -18.656 -18.156 1 94.88 123 LEU B CA 1
ATOM 2120 C C . LEU B 1 123 ? -4.914 -19.5 -18.5 1 94.88 123 LEU B C 1
ATOM 2122 O O . LEU B 1 123 ? -6.043 -19.016 -18.406 1 94.88 123 LEU B O 1
ATOM 2126 N N . ASP B 1 124 ? -4.68 -20.719 -18.906 1 94.31 124 ASP B N 1
ATOM 2127 C CA . ASP B 1 124 ? -5.824 -21.609 -19.094 1 94.31 124 ASP B CA 1
ATOM 2128 C C . ASP B 1 124 ? -6.285 -22.203 -17.75 1 94.31 124 ASP B C 1
ATOM 2130 O O . ASP B 1 124 ? -5.668 -21.953 -16.719 1 94.31 124 ASP B O 1
ATOM 2134 N N . GLU B 1 125 ? -7.336 -22.906 -17.766 1 92.94 125 GLU B N 1
ATOM 2135 C CA . GLU B 1 125 ? -7.977 -23.391 -16.547 1 92.94 125 GLU B CA 1
ATOM 2136 C C . GLU B 1 125 ? -7.039 -24.297 -15.75 1 92.94 125 GLU B C 1
ATOM 2138 O O . GLU B 1 125 ? -6.98 -24.203 -14.523 1 92.94 125 GLU B O 1
ATOM 2143 N N . LYS B 1 126 ? -6.336 -25.094 -16.469 1 95.38 126 LYS B N 1
ATOM 2144 C CA . LYS B 1 126 ? -5.414 -26.016 -15.789 1 95.38 126 LYS B CA 1
ATOM 2145 C C . LYS B 1 126 ? -4.266 -25.25 -15.141 1 95.38 126 LYS B C 1
ATOM 2147 O O . LYS B 1 126 ? -3.84 -25.578 -14.031 1 95.38 126 LYS B O 1
ATOM 2152 N N . GLU B 1 127 ? -3.795 -24.25 -15.82 1 95.56 127 GLU B N 1
ATOM 2153 C CA . GLU B 1 127 ? -2.717 -23.422 -15.297 1 95.56 127 GLU B CA 1
ATOM 2154 C C . GLU B 1 127 ? -3.17 -22.641 -14.062 1 95.56 127 GLU B C 1
ATOM 2156 O O . GLU B 1 127 ? -2.412 -22.5 -13.102 1 95.56 127 GLU B O 1
ATOM 2161 N N . ILE B 1 128 ? -4.375 -22.203 -14.086 1 94.5 128 ILE B N 1
ATOM 2162 C CA . ILE B 1 128 ? -4.938 -21.469 -12.953 1 94.5 128 ILE B CA 1
ATOM 2163 C C . ILE B 1 128 ? -5.031 -22.406 -11.742 1 94.5 128 ILE B C 1
ATOM 2165 O O . ILE B 1 128 ? -4.664 -22.031 -10.633 1 94.5 128 ILE B O 1
ATOM 2169 N N . ASP B 1 129 ? -5.453 -23.625 -12.016 1 94.88 129 ASP B N 1
ATOM 2170 C CA . ASP B 1 129 ? -5.547 -24.594 -10.938 1 94.88 129 ASP B CA 1
ATOM 2171 C C . ASP B 1 129 ? -4.176 -24.875 -10.328 1 94.88 129 ASP B C 1
ATOM 2173 O O . ASP B 1 129 ? -4.047 -24.969 -9.102 1 94.88 129 ASP B O 1
ATOM 2177 N N . THR B 1 130 ? -3.258 -24.984 -11.211 1 95.62 130 THR B N 1
ATOM 2178 C CA . THR B 1 130 ? -1.897 -25.234 -10.742 1 95.62 130 THR B CA 1
ATOM 2179 C C . THR B 1 130 ? -1.392 -24.062 -9.906 1 95.62 130 THR B C 1
ATOM 2181 O O . THR B 1 130 ? -0.776 -24.266 -8.859 1 95.62 130 THR B O 1
ATOM 2184 N N . LEU B 1 131 ? -1.684 -22.891 -10.367 1 94.12 131 LEU B N 1
ATOM 2185 C CA . LEU B 1 131 ? -1.278 -21.672 -9.648 1 94.12 131 LEU B CA 1
ATOM 2186 C C . LEU B 1 131 ? -1.909 -21.625 -8.266 1 94.12 131 LEU B C 1
ATOM 2188 O O . LEU B 1 131 ? -1.219 -21.375 -7.273 1 94.12 131 LEU B O 1
ATOM 2192 N N . ILE B 1 132 ? -3.174 -21.906 -8.219 1 94 132 ILE B N 1
ATOM 2193 C CA . ILE B 1 132 ? -3.908 -21.891 -6.953 1 94 132 ILE B CA 1
ATOM 2194 C C . ILE B 1 132 ? -3.316 -22.938 -6.012 1 94 132 ILE B C 1
ATOM 2196 O O . ILE B 1 132 ? -3.043 -22.656 -4.844 1 94 132 ILE B O 1
ATOM 2200 N N . ASP B 1 133 ? -3.025 -24.094 -6.57 1 94.44 133 ASP B N 1
ATOM 2201 C CA . ASP B 1 133 ? -2.486 -25.188 -5.77 1 94.44 133 ASP B CA 1
ATOM 2202 C C . ASP B 1 133 ? -1.129 -24.812 -5.176 1 94.44 133 ASP B C 1
ATOM 2204 O O . ASP B 1 133 ? -0.861 -25.094 -4.004 1 94.44 133 ASP B O 1
ATOM 2208 N N . LEU B 1 134 ? -0.334 -24.25 -6 1 94 134 LEU B N 1
ATOM 2209 C CA . LEU B 1 134 ? 1.003 -23.859 -5.559 1 94 134 LEU B CA 1
ATOM 2210 C C . LEU B 1 134 ? 0.934 -22.797 -4.465 1 94 134 LEU B C 1
ATOM 2212 O O . LEU B 1 134 ? 1.627 -22.906 -3.451 1 94 134 LEU B O 1
ATOM 2216 N N . LEU B 1 135 ? 0.044 -21.812 -4.629 1 91.69 135 LEU B N 1
ATOM 2217 C CA . LEU B 1 135 ? -0.036 -20.703 -3.686 1 91.69 135 LEU B CA 1
ATOM 2218 C C . LEU B 1 135 ? -0.688 -21.141 -2.381 1 91.69 135 LEU B C 1
ATOM 2220 O O . LEU B 1 135 ? -0.363 -20.625 -1.312 1 91.69 135 LEU B O 1
ATOM 2224 N N . GLU B 1 136 ? -1.54 -22.109 -2.418 1 92.44 136 GLU B N 1
ATOM 2225 C CA . GLU B 1 136 ? -2.176 -22.641 -1.217 1 92.44 136 GLU B CA 1
ATOM 2226 C C . GLU B 1 136 ? -1.164 -23.359 -0.329 1 92.44 136 GLU B C 1
ATOM 2228 O O . GLU B 1 136 ? -1.357 -23.469 0.884 1 92.44 136 GLU B O 1
ATOM 2233 N N . LYS B 1 137 ? -0.122 -23.875 -0.959 1 92.5 137 LYS B N 1
ATOM 2234 C CA . LYS B 1 137 ? 0.929 -24.531 -0.191 1 92.5 137 LYS B CA 1
ATOM 2235 C C . LYS B 1 137 ? 1.732 -23.531 0.623 1 92.5 137 LYS B C 1
ATOM 2237 O O . LYS B 1 137 ? 2.416 -23.891 1.579 1 92.5 137 LYS B O 1
ATOM 2242 N N . VAL B 1 138 ? 1.782 -22.344 0.179 1 87.69 138 VAL B N 1
ATOM 2243 C CA . VAL B 1 138 ? 2.594 -21.297 0.809 1 87.69 138 VAL B CA 1
ATOM 2244 C C . VAL B 1 138 ? 1.891 -20.781 2.062 1 87.69 138 VAL B C 1
ATOM 2246 O O . VAL B 1 138 ? 2.545 -20.422 3.043 1 87.69 138 VAL B O 1
ATOM 2249 N N . TRP B 1 139 ? 0.506 -20.656 2.086 1 76.06 139 TRP B N 1
ATOM 2250 C CA . TRP B 1 139 ? -0.263 -20.141 3.215 1 76.06 139 TRP B CA 1
ATOM 2251 C C . TRP B 1 139 ? -0.814 -21.281 4.062 1 76.06 139 TRP B C 1
ATOM 2253 O O . TRP B 1 139 ? -1.293 -22.297 3.525 1 76.06 139 TRP B O 1
#

pLDDT: mean 91.3, std 5.29, range [66.44, 97.88]

InterPro domains:
  IPR000835 MarR-type HTH domain [PS50995] (1-139)
  IPR000835 MarR-type HTH domain [SM00347] (28-128)
  IPR036388 Winged helix-like DNA-binding domain superfamily [G3DSA:1.10.10.10] (1-139)
  IPR036390 Winged helix DNA-binding domain superfamily [SSF46785] (11-138)
  IPR039422 Transcription regulators MarR/SlyA-like [PTHR33164] (14-138)
  IPR055166 Transcriptional regulator SarA/SarZ/Rot-like, helix-turn-helix domain [PF22381] (34-104)

Sequence (278 aa):
MTEKKEHLLLVFENLFKTQRECSCDILSECGLSDITVKQIGYLKLIDDNGDVTFSRLARITRNSKPTITEMVNKFVKMDCVYKEKSSKDGRIFYIRLTEKGRRIARAEENALLRVIEKMADSLDEKEIDTLIDLLEKVWMTEKKEHLLLVFENLFKTQRECSCDILSECGLSDITVKQIGYLKLIDDNGDVTFSRLARITRNSKPTITEMVNKFVKMDCVYKEKSSKDGRIFYIRLTEKGRRIARAEENALLRVIEKMADSLDEKEIDTLIDLLEKVW

Nearest PDB structures (foldseek):
  4zzl-assembly1_B  TM=5.722E-01  e=1.000E-08  Pseudomonas aeruginosa
  2nnn-assembly3_F  TM=5.695E-01  e=4.641E-07  Pseudomonas aeruginosa
  2nnn-assembly4_G  TM=5.777E-01  e=7.614E-07  Pseudomonas aeruginosa
  5h3r-assembly1_B  TM=5.756E-01  e=8.617E-07  Escherichia coli K-12
  7kfq-assembly1_A  TM=5.663E-01  e=1.312E-05  Variovorax paradoxus

Foldseek 3Di:
DVVVVVVVVVVVVVVVVQLVVQLCVLCVVLVNNVDDPVLLVLLLVLVPDDFDWLVNSCVVVVHDSVVSVVSLVVCVVSQQWDWDADPVDRVITTIGGDPSSVSSNCSSVVSVVVVVVVVPVVDDPVRVVVVVVVVVVVD/DVVVVVVVVVVVVVVVVQLVVQLCVLCVVLVNNVDDPVLLVLLLVLVPDDFDWLVNSCVVVVHDSVVSVVSLVVCVVSQQWDWDADPVDRVITTIGGDPSSVSSNCSSVVSVVVSVVVVPVVDDPVRVVVVVVVVVVVD

Radius of gyration: 21.3 Å; Cα contacts (8 Å, |Δi|>4): 309; chains: 2; bounding box: 65×53×42 Å

Solvent-accessible surface area (backbone atoms only — not comparable to full-atom values): 14701 Å² total; per-residue (Å²): 108,69,65,56,49,52,52,46,48,54,56,49,47,51,53,50,48,52,31,47,52,45,23,49,49,49,32,49,74,70,68,42,54,77,43,26,56,50,55,49,51,51,41,29,50,49,68,75,35,73,96,31,31,63,67,53,51,14,60,76,68,72,48,52,60,69,56,43,50,51,51,50,53,51,32,38,75,69,51,25,32,48,79,39,73,39,90,86,42,85,86,42,44,32,57,38,66,33,74,60,23,44,50,58,38,37,21,60,60,55,21,45,50,53,51,51,52,44,39,60,72,52,40,54,71,67,54,47,49,48,49,46,55,57,54,53,54,50,102,107,69,65,56,50,51,50,45,48,54,57,49,48,53,52,50,49,53,31,47,53,44,24,49,48,49,32,50,73,68,68,44,54,77,43,26,54,50,56,47,51,49,40,29,51,48,68,74,36,72,95,32,30,62,67,54,50,14,61,76,69,72,47,52,60,67,57,42,52,53,51,51,52,50,31,38,75,67,52,25,32,46,80,39,73,37,90,85,41,86,86,40,44,32,58,38,69,33,74,60,21,44,50,57,38,36,20,60,59,54,19,45,49,54,52,52,51,44,39,60,72,50,40,54,72,68,54,47,51,50,50,47,54,55,54,53,56,52,103

Secondary structure (DSSP, 8-state):
-HHHHHHHHHHHHHHHHHHHHHHHHHHHHTT-TT-BHHHHHHHHHHHHSSSEEHHHHHHHHT--HHHHHHHHHHHHHTTSEEEEE-SS-TT-EEEEE-HHHHHHHTHHHHHHHHHHHHHHHHS-HHHHHHHHHHHHTT-/-HHHHHHHHHHHHHHHHHHHHHHHHHHHHTT-TT-BHHHHHHHHHHHHSSSEEHHHHHHHHT--HHHHHHHHHHHHHTTSEEEEE-SS-TT-EEEEE-HHHHHHHTHHHHHHHHHHHHHHHHS-HHHHHHHHHHHHHH-